Protein AF-A0A090KMW4-F1 (afdb_monomer_lite)

Structure (mmCIF, N/CA/C/O backbone):
data_AF-A0A090KMW4-F1
#
_entry.id   AF-A0A090KMW4-F1
#
loop_
_atom_site.group_PDB
_atom_site.id
_atom_site.type_symbol
_atom_site.label_atom_id
_atom_site.label_alt_id
_atom_site.label_comp_id
_atom_site.label_asym_id
_atom_site.label_entity_id
_atom_site.label_seq_id
_atom_site.pdbx_PDB_ins_code
_atom_site.Cartn_x
_atom_site.Cartn_y
_atom_site.Cartn_z
_atom_site.occupancy
_atom_site.B_iso_or_equiv
_atom_site.auth_seq_id
_atom_site.auth_comp_id
_atom_site.auth_asym_id
_atom_site.auth_atom_id
_atom_site.pdbx_PDB_model_num
ATOM 1 N N . MET A 1 1 ? 1.005 -14.835 9.007 1.00 66.38 1 MET A N 1
ATOM 2 C CA . MET A 1 1 ? 1.812 -13.681 8.534 1.00 66.38 1 MET A CA 1
ATOM 3 C C . MET A 1 1 ? 1.167 -12.381 9.011 1.00 66.38 1 MET A C 1
ATOM 5 O O . MET A 1 1 ? 0.031 -12.434 9.459 1.00 66.38 1 MET A O 1
ATOM 9 N N . ILE A 1 2 ? 1.854 -11.228 8.929 1.00 82.06 2 ILE A N 1
ATOM 10 C CA . ILE A 1 2 ? 1.253 -9.908 9.246 1.00 82.06 2 ILE A CA 1
ATOM 11 C C . ILE A 1 2 ? -0.042 -9.702 8.453 1.00 82.06 2 ILE A C 1
ATOM 13 O O . ILE A 1 2 ? -1.062 -9.341 9.028 1.00 82.06 2 ILE A O 1
ATOM 17 N N . ALA A 1 3 ? -0.005 -10.015 7.156 1.00 87.06 3 ALA A N 1
ATOM 18 C CA . ALA A 1 3 ? -1.145 -9.866 6.265 1.00 87.06 3 ALA A CA 1
ATOM 19 C C . ALA A 1 3 ? -2.388 -10.649 6.724 1.00 87.06 3 ALA A C 1
ATOM 21 O O . ALA A 1 3 ? -3.484 -10.101 6.697 1.00 87.06 3 ALA A O 1
ATOM 22 N N . ASP A 1 4 ? -2.225 -11.891 7.192 1.00 88.44 4 ASP A N 1
ATOM 23 C CA . ASP A 1 4 ? -3.354 -12.726 7.633 1.00 88.44 4 ASP A CA 1
ATOM 24 C C . ASP A 1 4 ? -4.066 -12.104 8.838 1.00 88.44 4 ASP A C 1
ATOM 26 O O . ASP A 1 4 ? -5.294 -12.052 8.885 1.00 88.44 4 ASP A O 1
ATOM 30 N N . GLU A 1 5 ? -3.297 -11.590 9.803 1.00 91.25 5 GLU A N 1
ATOM 31 C CA . GLU A 1 5 ? -3.860 -10.901 10.964 1.00 91.25 5 GLU A CA 1
ATOM 32 C C . GLU A 1 5 ? -4.548 -9.598 10.539 1.00 91.25 5 GLU A C 1
ATOM 34 O O . GLU A 1 5 ? -5.675 -9.345 10.962 1.00 91.25 5 GLU A O 1
ATOM 39 N N . VAL A 1 6 ? -3.930 -8.810 9.651 1.00 94.50 6 VAL A N 1
ATOM 40 C CA . VAL A 1 6 ? -4.540 -7.584 9.113 1.00 94.50 6 VAL A CA 1
ATOM 41 C C . VAL A 1 6 ? -5.874 -7.889 8.433 1.00 94.50 6 VAL A C 1
ATOM 43 O O . VAL A 1 6 ? -6.883 -7.285 8.790 1.00 94.50 6 VAL A O 1
ATOM 46 N N . TRP A 1 7 ? -5.938 -8.874 7.534 1.00 95.12 7 TRP A N 1
ATOM 47 C CA . TRP A 1 7 ? -7.187 -9.240 6.859 1.00 95.12 7 TRP A CA 1
ATOM 48 C C . TRP A 1 7 ? -8.224 -9.851 7.792 1.00 95.12 7 TRP A C 1
ATOM 50 O O . TRP A 1 7 ? -9.416 -9.591 7.629 1.00 95.12 7 TRP A O 1
ATOM 60 N N . ARG A 1 8 ? -7.811 -10.597 8.820 1.00 94.44 8 ARG A N 1
ATOM 61 C CA . ARG A 1 8 ? -8.735 -11.100 9.845 1.00 94.44 8 ARG A CA 1
ATOM 62 C C . ARG A 1 8 ? -9.408 -9.954 10.606 1.00 94.44 8 ARG A C 1
ATOM 64 O O . ARG A 1 8 ? -10.603 -10.032 10.902 1.00 94.44 8 ARG A O 1
ATOM 71 N N . ARG A 1 9 ? -8.658 -8.890 10.906 1.00 95.88 9 ARG A N 1
ATOM 72 C CA . ARG A 1 9 ? -9.145 -7.684 11.599 1.00 95.88 9 ARG A CA 1
ATOM 73 C C . ARG A 1 9 ? -9.945 -6.767 10.685 1.00 95.88 9 ARG A C 1
ATOM 75 O O . ARG A 1 9 ? -10.977 -6.242 11.099 1.00 95.88 9 ARG A O 1
ATOM 82 N N . PHE A 1 10 ? -9.520 -6.614 9.437 1.00 96.44 10 PHE A N 1
ATOM 83 C CA . PHE A 1 10 ? -10.236 -5.829 8.439 1.00 96.44 10 PHE A CA 1
ATOM 84 C C . PHE A 1 10 ? -11.528 -6.513 8.006 1.00 96.44 10 PHE A C 1
ATOM 86 O O . PHE A 1 10 ? -12.523 -5.834 7.792 1.00 96.44 10 PHE A O 1
ATOM 93 N N . GLY A 1 11 ? -11.573 -7.842 7.923 1.00 94.00 11 GLY A N 1
ATOM 94 C CA . GLY A 1 11 ? -12.696 -8.560 7.327 1.00 94.00 11 GLY A CA 1
ATOM 95 C C . GLY A 1 11 ? -12.907 -8.191 5.853 1.00 94.00 11 GLY A C 1
ATOM 96 O O . GLY A 1 11 ? -11.986 -7.763 5.161 1.00 94.00 11 GLY A O 1
ATOM 97 N N . ASN A 1 12 ? -14.142 -8.344 5.370 1.00 92.06 12 ASN A N 1
ATOM 98 C CA . ASN A 1 12 ? -14.501 -8.062 3.979 1.00 92.06 12 ASN A CA 1
ATOM 99 C C . ASN A 1 12 ? -14.797 -6.566 3.753 1.00 92.06 12 ASN A C 1
ATOM 101 O O . ASN A 1 12 ? -15.932 -6.188 3.475 1.00 92.06 12 ASN A O 1
ATOM 105 N N . VAL A 1 13 ? -13.786 -5.708 3.908 1.00 93.25 13 VAL A N 1
ATOM 106 C CA . VAL A 1 13 ? -13.874 -4.284 3.522 1.00 93.25 13 VAL A CA 1
ATOM 107 C C . VAL A 1 13 ? -14.106 -4.161 2.015 1.00 93.25 13 VAL A C 1
ATOM 109 O O . VAL A 1 13 ? -13.647 -5.019 1.256 1.00 93.25 13 VAL A O 1
ATOM 112 N N . LYS A 1 14 ? -14.801 -3.119 1.546 1.00 92.00 14 LYS A N 1
ATOM 113 C CA . LYS A 1 14 ? -14.967 -2.890 0.099 1.00 92.00 14 LYS A CA 1
ATOM 114 C C . LYS A 1 14 ? -13.725 -2.233 -0.485 1.00 92.00 14 LYS A C 1
ATOM 116 O O . LYS A 1 14 ? -13.234 -2.686 -1.523 1.00 92.00 14 LYS A O 1
ATOM 121 N N . SER A 1 15 ? -13.169 -1.281 0.257 1.00 93.94 15 SER A N 1
ATOM 122 C CA . SER A 1 15 ? -12.019 -0.480 -0.146 1.00 93.94 15 SER A CA 1
ATOM 123 C C . SER A 1 15 ? -10.781 -0.799 0.694 1.00 93.94 15 SER A C 1
ATOM 125 O O . SER A 1 15 ? -10.892 -1.237 1.842 1.00 93.94 15 SER A O 1
ATOM 127 N N . TYR A 1 16 ? -9.596 -0.603 0.125 1.00 95.94 16 TYR A N 1
ATOM 128 C CA . TYR A 1 16 ? -8.317 -0.827 0.791 1.00 95.94 16 TYR A CA 1
ATOM 129 C C . TYR A 1 16 ? -7.285 0.222 0.372 1.00 95.94 16 TYR A C 1
ATOM 131 O O . TYR A 1 16 ? -7.137 0.505 -0.816 1.00 95.94 16 TYR A O 1
ATOM 139 N N . VAL A 1 17 ? -6.563 0.771 1.345 1.00 97.00 17 VAL A N 1
ATOM 140 C CA . VAL A 1 17 ? -5.541 1.806 1.153 1.00 97.00 17 VAL A CA 1
ATOM 141 C C . VAL A 1 17 ? -4.246 1.376 1.846 1.00 97.00 17 VAL A C 1
ATOM 143 O O . VAL A 1 17 ? -4.257 1.065 3.037 1.00 97.00 17 VAL A O 1
ATOM 146 N N . GLU A 1 18 ? -3.126 1.383 1.121 1.00 96.06 18 GLU A N 1
ATOM 147 C CA . GLU A 1 18 ? -1.789 1.058 1.649 1.00 96.06 18 GLU A CA 1
ATOM 148 C C . GLU A 1 18 ? -0.776 2.150 1.257 1.00 96.06 18 GLU A C 1
ATOM 150 O O . GLU A 1 18 ? -0.209 2.103 0.164 1.00 96.06 18 GLU A O 1
ATOM 155 N N . PRO A 1 19 ? -0.562 3.168 2.117 1.00 95.19 19 PRO A N 1
ATOM 156 C CA . PRO A 1 19 ? 0.283 4.328 1.806 1.00 95.19 19 PRO A CA 1
ATOM 157 C C . PRO A 1 19 ? 1.793 4.069 1.755 1.00 95.19 19 PRO A C 1
ATOM 159 O O . PRO A 1 19 ? 2.527 4.914 1.241 1.00 95.19 19 PRO A O 1
ATOM 162 N N . PHE A 1 20 ? 2.233 2.937 2.312 1.00 91.19 20 PHE A N 1
ATOM 163 C CA . PHE A 1 20 ? 3.634 2.518 2.451 1.00 91.19 20 PHE A CA 1
ATOM 164 C C . PHE A 1 20 ? 3.842 1.142 1.808 1.00 91.19 20 PHE A C 1
ATOM 166 O O . PHE A 1 20 ? 4.194 0.157 2.457 1.00 91.19 20 PHE A O 1
ATOM 173 N N . ALA A 1 21 ? 3.526 1.060 0.523 1.00 88.31 21 ALA A N 1
ATOM 174 C CA . ALA A 1 21 ? 3.448 -0.163 -0.254 1.00 88.31 21 ALA A CA 1
ATOM 175 C C . ALA A 1 21 ? 4.756 -0.490 -0.990 1.00 88.31 21 ALA A C 1
ATOM 177 O O . ALA A 1 21 ? 4.715 -0.992 -2.116 1.00 88.31 21 ALA A O 1
ATOM 178 N N . SER A 1 22 ? 5.922 -0.277 -0.366 1.00 77.38 22 SER A N 1
ATOM 179 C CA . SER A 1 22 ? 7.222 -0.605 -0.985 1.00 77.38 22 SER A CA 1
ATOM 180 C C . SER A 1 22 ? 7.263 -2.078 -1.394 1.00 77.38 22 SER A C 1
ATOM 182 O O . SER A 1 22 ? 7.879 -2.447 -2.391 1.00 77.38 22 SER A O 1
ATOM 184 N N . PHE A 1 23 ? 6.552 -2.910 -0.622 1.00 77.50 23 PHE A N 1
ATOM 185 C CA . PHE A 1 23 ? 6.191 -4.286 -0.932 1.00 77.50 23 PHE A CA 1
ATOM 186 C C . PHE A 1 23 ? 4.712 -4.513 -0.553 1.00 77.50 23 PHE A C 1
ATOM 188 O O . PHE A 1 23 ? 4.457 -4.756 0.629 1.00 77.50 23 PHE A O 1
ATOM 195 N N . PRO A 1 24 ? 3.740 -4.496 -1.496 1.00 82.62 24 PRO A N 1
ATOM 196 C CA . PRO A 1 24 ? 2.297 -4.578 -1.204 1.00 82.62 24 PRO A CA 1
ATOM 197 C C . PRO A 1 24 ? 1.846 -6.003 -0.828 1.00 82.62 24 PRO A C 1
ATOM 199 O O . PRO A 1 24 ? 0.918 -6.585 -1.391 1.00 82.62 24 PRO A O 1
ATOM 202 N N . THR A 1 25 ? 2.556 -6.627 0.106 1.00 82.25 25 THR A N 1
ATOM 203 C CA . THR A 1 25 ? 2.362 -8.016 0.530 1.00 82.25 25 THR A CA 1
ATOM 204 C C . THR A 1 25 ? 0.998 -8.227 1.175 1.00 82.25 25 THR A C 1
ATOM 206 O O . THR A 1 25 ? 0.359 -9.251 0.928 1.00 82.25 25 THR A O 1
ATOM 209 N N . THR A 1 26 ? 0.523 -7.237 1.935 1.00 88.75 26 THR A N 1
ATOM 210 C CA . THR A 1 26 ? -0.800 -7.251 2.557 1.00 88.75 26 THR A CA 1
ATOM 211 C C . THR A 1 26 ? -1.886 -7.187 1.490 1.00 88.75 26 THR A C 1
ATOM 213 O O . THR A 1 26 ? -2.709 -8.099 1.440 1.00 88.75 26 THR A O 1
ATOM 216 N N . LEU A 1 27 ? -1.843 -6.222 0.562 1.00 91.31 27 LEU A N 1
ATOM 217 C CA . LEU A 1 27 ? -2.754 -6.172 -0.590 1.00 91.31 27 LEU A CA 1
ATOM 218 C C . LEU A 1 27 ? -2.812 -7.504 -1.359 1.00 91.31 27 LEU A C 1
ATOM 220 O O . LEU A 1 27 ? -3.893 -8.024 -1.656 1.00 91.31 27 LEU A O 1
ATOM 224 N N . LEU A 1 28 ? -1.647 -8.055 -1.715 1.00 87.44 28 LEU A N 1
ATOM 225 C CA . LEU A 1 28 ? -1.562 -9.275 -2.517 1.00 87.44 28 LEU A CA 1
ATOM 226 C C . LEU A 1 28 ? -2.185 -10.476 -1.797 1.00 87.44 28 LEU A C 1
ATOM 228 O O . LEU A 1 28 ? -2.755 -11.348 -2.454 1.00 87.44 28 LEU A O 1
ATOM 232 N N . ALA A 1 29 ? -2.101 -10.518 -0.469 1.00 87.56 29 ALA A N 1
ATOM 233 C CA . ALA A 1 29 ? -2.674 -11.562 0.374 1.00 87.56 29 ALA A CA 1
ATOM 234 C C . ALA A 1 29 ? -4.169 -11.366 0.692 1.00 87.56 29 ALA A C 1
ATOM 236 O O . ALA A 1 29 ? -4.701 -12.107 1.516 1.00 87.56 29 ALA A O 1
ATOM 237 N N . ARG A 1 30 ? -4.857 -10.399 0.061 1.00 91.00 30 ARG A N 1
ATOM 238 C CA . ARG A 1 30 ? -6.301 -10.201 0.255 1.00 91.00 30 ARG A CA 1
ATOM 239 C C . ARG A 1 30 ? -7.073 -11.504 -0.000 1.00 91.00 30 ARG A C 1
ATOM 241 O O . ARG A 1 30 ? -6.993 -12.023 -1.117 1.00 91.00 30 ARG A O 1
ATOM 248 N N . PRO A 1 31 ? -7.819 -12.019 0.994 1.00 89.69 31 PRO A N 1
ATOM 249 C CA . PRO A 1 31 ? -8.594 -13.240 0.836 1.00 89.69 31 PRO A CA 1
ATOM 250 C C . PRO A 1 31 ? -9.749 -13.024 -0.142 1.00 89.69 31 PRO A C 1
ATOM 252 O O . PRO A 1 31 ? -10.249 -11.905 -0.288 1.00 89.69 31 PRO A O 1
ATOM 255 N N . ASP A 1 32 ? -10.154 -14.106 -0.807 1.00 84.25 32 ASP A N 1
ATOM 256 C CA . ASP A 1 32 ? -11.315 -14.164 -1.705 1.00 84.25 32 ASP A CA 1
ATOM 257 C C . ASP A 1 32 ? -11.318 -13.099 -2.815 1.00 84.25 32 ASP A C 1
ATOM 259 O O . ASP A 1 32 ? -12.366 -12.727 -3.349 1.00 84.25 32 ASP A O 1
ATOM 263 N N . TRP A 1 33 ? -10.137 -12.590 -3.180 1.00 87.25 33 TRP A N 1
ATOM 264 C CA . TRP A 1 33 ? -10.002 -11.697 -4.319 1.00 87.25 33 TRP A CA 1
ATOM 265 C C . TRP A 1 33 ? -10.276 -12.470 -5.609 1.00 87.25 33 TRP A C 1
ATOM 267 O O . TRP A 1 33 ? -9.688 -13.525 -5.853 1.00 87.25 33 TRP A O 1
ATOM 277 N N . GLN A 1 34 ? -11.144 -11.916 -6.452 1.00 82.62 34 GLN A N 1
ATOM 278 C CA . GLN A 1 34 ? -11.479 -12.469 -7.757 1.00 82.62 34 GLN A CA 1
ATOM 279 C C . GLN A 1 34 ? -11.534 -11.338 -8.790 1.00 82.62 34 GLN A C 1
ATOM 281 O O . GLN A 1 34 ? -11.996 -10.238 -8.463 1.00 82.62 34 GLN A O 1
ATOM 286 N N . PRO A 1 35 ? -11.087 -11.582 -10.034 1.00 80.06 35 PRO A N 1
ATOM 287 C CA . PRO A 1 35 ? -11.251 -10.613 -11.109 1.00 80.06 35 PRO A CA 1
ATOM 288 C C . PRO A 1 35 ? -12.742 -10.330 -11.351 1.00 80.06 35 PRO A C 1
ATOM 290 O O . PRO A 1 35 ? -13.574 -11.227 -11.258 1.00 80.06 35 PRO A O 1
ATOM 293 N N . GLY A 1 36 ? -13.081 -9.075 -11.657 1.00 74.31 36 GLY A N 1
ATOM 294 C CA . GLY A 1 36 ? -14.459 -8.652 -11.942 1.00 74.31 36 GLY A CA 1
ATOM 295 C C . GLY A 1 36 ? -15.291 -8.251 -10.717 1.00 74.31 36 GLY A C 1
ATOM 296 O O . GLY A 1 36 ? -16.310 -7.584 -10.881 1.00 74.31 36 GLY A O 1
ATOM 297 N N . ILE A 1 37 ? -14.850 -8.557 -9.491 1.00 78.50 37 ILE A N 1
ATOM 298 C CA . ILE A 1 37 ? -15.450 -7.970 -8.286 1.00 78.50 37 ILE A CA 1
ATOM 299 C C . ILE A 1 37 ? -14.881 -6.565 -8.109 1.00 78.50 37 ILE A C 1
ATOM 301 O O . ILE A 1 37 ? -13.687 -6.396 -7.857 1.00 78.50 37 ILE A O 1
ATOM 305 N N . TRP A 1 38 ? -15.738 -5.551 -8.218 1.00 71.94 38 TRP A N 1
ATOM 306 C CA . TRP A 1 38 ? -15.304 -4.170 -8.065 1.00 71.94 38 TRP A CA 1
ATOM 307 C C . TRP A 1 38 ? -14.893 -3.877 -6.619 1.00 71.94 38 TRP A C 1
ATOM 309 O O . TRP A 1 38 ? -15.693 -3.973 -5.684 1.00 71.94 38 TRP A O 1
ATOM 319 N N . ARG A 1 39 ? -13.617 -3.531 -6.444 1.00 83.12 39 ARG A N 1
ATOM 320 C CA . ARG A 1 39 ? -13.000 -3.126 -5.180 1.00 83.12 39 ARG A CA 1
ATOM 321 C C . ARG A 1 39 ? -12.176 -1.873 -5.443 1.00 83.12 39 ARG A C 1
ATOM 323 O O . ARG A 1 39 ? -11.455 -1.819 -6.435 1.00 83.12 39 ARG A O 1
ATOM 330 N N . HIS A 1 40 ? -12.236 -0.904 -4.540 1.00 89.94 40 HIS A N 1
ATOM 331 C CA . HIS A 1 40 ? -11.332 0.240 -4.583 1.00 89.94 40 HIS A CA 1
ATOM 332 C C . HIS A 1 40 ? -10.063 -0.086 -3.810 1.00 89.94 40 HIS A C 1
ATOM 334 O O . HIS A 1 40 ? -10.061 -0.077 -2.583 1.00 89.94 40 HIS A O 1
ATOM 340 N N . GLU A 1 41 ? -8.988 -0.409 -4.514 1.00 93.69 41 GLU A N 1
ATOM 341 C CA . GLU A 1 41 ? -7.686 -0.661 -3.903 1.00 93.69 41 GLU A CA 1
ATOM 342 C C . GLU A 1 41 ? -6.703 0.406 -4.367 1.00 93.69 41 GLU A C 1
ATOM 344 O O . GLU A 1 41 ? -6.510 0.574 -5.568 1.00 93.69 41 GLU A O 1
ATOM 349 N N . MET A 1 42 ? -6.097 1.123 -3.422 1.00 94.19 42 MET A N 1
ATOM 350 C CA . MET A 1 42 ? -5.131 2.182 -3.697 1.00 94.19 42 MET A CA 1
ATOM 351 C C . MET A 1 42 ? -3.843 1.919 -2.926 1.00 94.19 42 MET A C 1
ATOM 353 O O . MET A 1 42 ? -3.864 1.749 -1.706 1.00 94.19 42 MET A O 1
ATOM 357 N N . ILE A 1 43 ? -2.717 1.907 -3.629 1.00 94.44 43 ILE A N 1
ATOM 358 C CA . ILE A 1 43 ? -1.395 1.763 -3.022 1.00 94.44 43 ILE A CA 1
ATOM 359 C C . ILE A 1 43 ? -0.494 2.931 -3.387 1.00 94.44 43 ILE A C 1
ATOM 361 O O . ILE A 1 43 ? -0.630 3.543 -4.446 1.00 94.44 43 ILE A O 1
ATOM 365 N N . ASN A 1 44 ? 0.435 3.240 -2.494 1.00 93.62 44 ASN A N 1
ATOM 366 C CA . ASN A 1 44 ? 1.416 4.295 -2.678 1.00 93.62 44 ASN A CA 1
ATOM 367 C C . ASN A 1 44 ? 2.757 3.861 -2.104 1.00 93.62 44 ASN A C 1
ATOM 369 O O . ASN A 1 44 ? 2.789 3.183 -1.087 1.00 93.62 44 ASN A O 1
ATOM 373 N N . ASP A 1 45 ? 3.848 4.307 -2.708 1.00 89.88 45 ASP A N 1
ATOM 374 C CA . ASP A 1 45 ? 5.141 4.365 -2.030 1.00 89.88 45 ASP A CA 1
ATOM 375 C C . ASP A 1 45 ? 5.909 5.613 -2.473 1.00 89.88 45 ASP A C 1
ATOM 377 O O . ASP A 1 45 ? 5.536 6.248 -3.452 1.00 89.88 45 ASP A O 1
ATOM 381 N N . MET A 1 46 ? 6.957 6.005 -1.759 1.00 85.81 46 MET A N 1
ATOM 382 C CA . MET A 1 46 ? 7.718 7.210 -2.073 1.00 85.81 46 MET A CA 1
ATOM 383 C C . MET A 1 46 ? 8.718 6.995 -3.216 1.00 85.81 46 MET A C 1
ATOM 385 O O . MET A 1 46 ? 9.018 7.932 -3.948 1.00 85.81 46 MET A O 1
ATOM 389 N N . ASP A 1 47 ? 9.239 5.776 -3.377 1.00 82.06 47 ASP A N 1
ATOM 390 C CA . ASP A 1 47 ? 10.458 5.521 -4.158 1.00 82.06 47 ASP A CA 1
ATOM 391 C C . ASP A 1 47 ? 10.266 5.335 -5.678 1.00 82.06 47 ASP A C 1
ATOM 393 O O . ASP A 1 47 ? 11.239 5.119 -6.406 1.00 82.06 47 ASP A O 1
ATOM 397 N N . GLY A 1 48 ? 9.028 5.398 -6.177 1.00 88.00 48 GLY A N 1
ATOM 398 C CA . GLY A 1 48 ? 8.709 5.219 -7.596 1.00 88.00 48 GLY A CA 1
ATOM 399 C C . GLY A 1 48 ? 8.821 3.784 -8.120 1.00 88.00 48 GLY A C 1
ATOM 400 O O . GLY A 1 48 ? 8.463 3.536 -9.274 1.00 88.00 48 GLY A O 1
ATOM 401 N N . MET A 1 49 ? 9.239 2.807 -7.308 1.00 88.56 49 MET A N 1
ATOM 402 C CA . MET A 1 49 ? 9.429 1.424 -7.764 1.00 88.56 49 MET A CA 1
ATOM 403 C C . MET A 1 49 ? 8.129 0.796 -8.270 1.00 88.56 49 MET A C 1
ATOM 405 O O . MET A 1 49 ? 8.148 0.082 -9.272 1.00 88.56 49 MET A O 1
ATOM 409 N N . LEU A 1 50 ? 6.998 1.106 -7.624 1.00 88.88 50 LEU A N 1
ATOM 410 C CA . LEU A 1 50 ? 5.669 0.666 -8.058 1.00 88.88 50 LEU A CA 1
ATOM 411 C C . LEU A 1 50 ? 5.344 1.158 -9.474 1.00 88.88 50 LEU A C 1
ATOM 413 O O . LEU A 1 50 ? 4.945 0.366 -10.326 1.00 88.88 50 LEU A O 1
ATOM 417 N N . CYS A 1 51 ? 5.555 2.448 -9.744 1.00 90.81 51 CYS A N 1
ATOM 418 C CA . CYS A 1 51 ? 5.306 3.041 -11.057 1.00 90.81 51 CYS A CA 1
ATOM 419 C C . CYS A 1 51 ? 6.250 2.473 -12.124 1.00 90.81 51 CYS A C 1
ATOM 421 O O . CYS A 1 51 ? 5.787 2.091 -13.200 1.00 90.81 51 CYS A O 1
ATOM 423 N N . ASN A 1 52 ? 7.547 2.345 -11.812 1.00 93.38 52 ASN A N 1
ATOM 424 C CA . ASN A 1 52 ? 8.515 1.713 -12.710 1.00 93.38 52 ASN A CA 1
ATOM 425 C C . ASN A 1 52 ? 8.108 0.275 -13.057 1.00 93.38 52 ASN A C 1
ATOM 427 O O . ASN A 1 52 ? 8.148 -0.122 -14.220 1.00 93.38 52 ASN A O 1
ATOM 431 N N . PHE A 1 53 ? 7.694 -0.505 -12.054 1.00 91.00 53 PHE A N 1
ATOM 432 C CA . PHE A 1 53 ? 7.254 -1.877 -12.266 1.00 91.00 53 PHE A CA 1
ATOM 433 C C . PHE A 1 53 ? 6.038 -1.949 -13.194 1.00 91.00 53 PHE A C 1
ATOM 435 O O . PHE A 1 53 ? 6.024 -2.801 -14.077 1.00 91.00 53 PHE A O 1
ATOM 442 N N . TRP A 1 54 ? 5.054 -1.052 -13.061 1.00 88.00 54 TRP A N 1
ATOM 443 C CA . TRP A 1 54 ? 3.863 -1.078 -13.920 1.00 88.00 54 TRP A CA 1
ATOM 444 C C . TRP A 1 54 ? 4.111 -0.669 -15.357 1.00 88.00 54 TRP A C 1
ATOM 446 O O . TRP A 1 54 ? 3.606 -1.346 -16.255 1.00 88.00 54 TRP A O 1
ATOM 456 N N . ARG A 1 55 ? 4.910 0.374 -15.586 1.00 91.94 55 ARG A N 1
ATOM 457 C CA . ARG A 1 55 ? 5.317 0.741 -16.947 1.00 91.94 55 ARG A CA 1
ATOM 458 C C . ARG A 1 55 ? 6.094 -0.409 -17.594 1.00 91.94 55 ARG A C 1
ATOM 460 O O . ARG A 1 55 ? 5.671 -0.942 -18.612 1.00 91.94 55 ARG A O 1
ATOM 467 N N . ALA A 1 56 ? 7.109 -0.940 -16.906 1.00 93.50 56 ALA A N 1
ATOM 468 C CA . ALA A 1 56 ? 7.897 -2.064 -17.413 1.00 93.50 56 ALA A CA 1
ATOM 469 C C . ALA A 1 56 ? 7.077 -3.346 -17.650 1.00 93.50 56 ALA A C 1
ATOM 471 O O . ALA A 1 56 ? 7.342 -4.093 -18.585 1.00 93.50 56 ALA A O 1
ATOM 472 N N . MET A 1 57 ? 6.078 -3.629 -16.812 1.00 87.88 57 MET A N 1
ATOM 473 C CA . MET A 1 57 ? 5.177 -4.771 -16.993 1.00 87.88 57 MET A CA 1
ATOM 474 C C . MET A 1 57 ? 4.232 -4.615 -18.183 1.00 87.88 57 MET A C 1
ATOM 476 O O . MET A 1 57 ? 3.795 -5.627 -18.732 1.00 87.88 57 MET A O 1
ATOM 480 N N . THR A 1 58 ? 3.906 -3.375 -18.541 1.00 87.75 58 THR A N 1
ATOM 481 C CA . THR A 1 58 ? 3.064 -3.043 -19.691 1.00 87.75 58 THR A CA 1
ATOM 482 C C . THR A 1 58 ? 3.873 -3.143 -20.980 1.00 87.75 58 THR A C 1
ATOM 484 O O . THR A 1 58 ? 3.439 -3.821 -21.910 1.00 87.75 58 THR A O 1
ATOM 487 N N . ASP A 1 59 ? 5.078 -2.569 -20.990 1.00 92.31 59 ASP A N 1
ATOM 488 C CA . ASP A 1 59 ? 5.846 -2.365 -22.221 1.00 92.31 59 ASP A CA 1
ATOM 489 C C . ASP A 1 59 ? 6.918 -3.441 -22.476 1.00 92.31 59 ASP A C 1
ATOM 491 O O . ASP A 1 59 ? 7.212 -3.756 -23.628 1.00 92.31 59 ASP A O 1
ATOM 495 N N . ASP A 1 60 ? 7.475 -4.075 -21.433 1.00 93.94 60 ASP A N 1
ATOM 496 C CA . ASP A 1 60 ? 8.535 -5.091 -21.565 1.00 93.94 60 ASP A CA 1
ATOM 497 C C . ASP A 1 60 ? 8.436 -6.222 -20.519 1.00 93.94 60 ASP A C 1
ATOM 499 O O . ASP A 1 60 ? 9.371 -6.569 -19.781 1.00 93.94 60 ASP A O 1
ATOM 503 N N . GLN A 1 61 ? 7.266 -6.864 -20.476 1.00 90.06 61 GLN A N 1
ATOM 504 C CA . GLN A 1 61 ? 6.987 -7.980 -19.567 1.00 90.06 61 GLN A CA 1
ATOM 505 C C . GLN A 1 61 ? 8.014 -9.125 -19.681 1.00 90.06 61 GLN A C 1
ATOM 507 O O . GLN A 1 61 ? 8.328 -9.789 -18.687 1.00 90.06 61 GLN A O 1
ATOM 512 N N . LYS A 1 62 ? 8.544 -9.381 -20.887 1.00 90.94 62 LYS A N 1
ATOM 513 C CA . LYS A 1 62 ? 9.517 -10.459 -21.136 1.00 90.94 62 LYS A CA 1
ATOM 514 C C . LYS A 1 62 ? 10.853 -10.167 -20.455 1.00 90.94 62 LYS A C 1
ATOM 516 O O . LYS A 1 62 ? 11.411 -11.068 -19.822 1.00 90.94 62 LYS A O 1
ATOM 521 N N . CYS A 1 63 ? 11.356 -8.936 -20.539 1.00 93.62 63 CYS A N 1
ATOM 522 C CA . CYS A 1 63 ? 12.596 -8.559 -19.868 1.00 93.62 63 CYS A CA 1
ATOM 523 C C . CYS A 1 63 ? 12.430 -8.535 -18.343 1.00 93.62 63 CYS A C 1
ATOM 525 O O . CYS A 1 63 ? 13.276 -9.084 -17.627 1.00 93.62 63 CYS A O 1
ATOM 527 N N . VAL A 1 64 ? 11.295 -8.032 -17.838 1.00 92.25 64 VAL A N 1
ATOM 528 C CA . VAL A 1 64 ? 10.960 -8.114 -16.403 1.00 92.25 64 VAL A CA 1
ATOM 529 C C . VAL A 1 64 ? 10.986 -9.568 -15.928 1.00 92.25 64 VAL A C 1
ATOM 531 O O . VAL A 1 64 ? 11.651 -9.891 -14.940 1.00 92.25 64 VAL A O 1
ATOM 534 N N . ALA A 1 65 ? 10.323 -10.473 -16.655 1.00 89.12 65 ALA A N 1
ATOM 535 C CA . ALA A 1 65 ? 10.291 -11.893 -16.321 1.00 89.12 65 ALA A CA 1
ATOM 536 C C . ALA A 1 65 ? 11.686 -12.531 -16.335 1.00 89.12 65 ALA A C 1
ATOM 538 O O . ALA A 1 65 ? 12.017 -13.283 -15.418 1.00 89.12 65 ALA A O 1
ATOM 539 N N . ARG A 1 66 ? 12.535 -12.188 -17.311 1.00 90.62 66 ARG A N 1
ATOM 540 C CA . ARG A 1 66 ? 13.929 -12.655 -17.376 1.00 90.62 66 ARG A CA 1
ATOM 541 C C . ARG A 1 66 ? 14.720 -12.261 -16.129 1.00 90.62 66 ARG A C 1
ATOM 543 O O . ARG A 1 66 ? 15.439 -13.089 -15.573 1.00 90.62 66 ARG A O 1
ATOM 550 N N . HIS A 1 67 ? 14.585 -11.018 -15.674 1.00 92.00 67 HIS A N 1
ATOM 551 C CA . HIS A 1 67 ? 15.264 -10.538 -14.470 1.00 92.00 67 HIS A CA 1
ATOM 552 C C . HIS A 1 67 ? 14.636 -11.061 -13.170 1.00 92.00 67 HIS A C 1
ATOM 554 O O . HIS A 1 67 ? 15.329 -11.135 -12.152 1.00 92.00 67 HIS A O 1
ATOM 560 N N . ALA A 1 68 ? 13.368 -11.477 -13.213 1.00 89.06 68 ALA A N 1
ATOM 561 C CA . ALA A 1 68 ? 12.664 -12.068 -12.083 1.00 89.06 68 ALA A CA 1
ATOM 562 C C . ALA A 1 68 ? 12.862 -13.592 -11.936 1.00 89.06 68 ALA A C 1
ATOM 564 O O . ALA A 1 68 ? 12.712 -14.135 -10.840 1.00 89.06 68 ALA A O 1
ATOM 565 N N . ALA A 1 69 ? 13.225 -14.296 -13.011 1.00 84.38 69 ALA A N 1
ATOM 566 C CA . ALA A 1 69 ? 13.328 -15.758 -13.074 1.00 84.38 69 ALA A CA 1
ATOM 567 C C . ALA A 1 69 ? 14.695 -16.310 -12.617 1.00 84.38 69 ALA A C 1
ATOM 569 O O . ALA A 1 69 ? 15.228 -17.254 -13.194 1.00 84.38 69 ALA A O 1
ATOM 570 N N . ILE A 1 70 ? 15.285 -15.720 -11.574 1.00 80.88 70 ILE A N 1
ATOM 571 C CA . ILE A 1 70 ? 16.617 -16.096 -11.076 1.00 80.88 70 ILE A CA 1
ATOM 572 C C . ILE A 1 70 ? 16.483 -16.972 -9.812 1.00 80.88 70 ILE A C 1
ATOM 574 O O . ILE A 1 70 ? 15.620 -16.680 -8.964 1.00 80.88 70 ILE A O 1
ATOM 578 N N . PRO A 1 71 ? 17.323 -18.017 -9.629 1.00 81.56 71 PRO A N 1
ATOM 579 C CA . PRO A 1 71 ? 17.330 -18.839 -8.419 1.00 81.56 71 PRO A CA 1
ATOM 580 C C . PRO A 1 71 ? 17.410 -18.032 -7.118 1.00 81.56 71 PRO A C 1
ATOM 582 O O . PRO A 1 71 ? 17.903 -16.902 -7.078 1.00 81.56 71 PRO A O 1
ATOM 585 N N . ALA A 1 72 ? 16.898 -18.615 -6.033 1.00 76.69 72 ALA A N 1
ATOM 586 C CA . ALA A 1 72 ? 16.978 -17.999 -4.715 1.00 76.69 72 ALA A CA 1
ATOM 587 C C . ALA A 1 72 ? 18.436 -17.981 -4.240 1.00 76.69 72 ALA A C 1
ATOM 589 O O . ALA A 1 72 ? 19.030 -19.026 -3.997 1.00 76.69 72 ALA A O 1
ATOM 590 N N . SER A 1 73 ? 18.994 -16.787 -4.067 1.00 83.69 73 SER A N 1
ATOM 591 C CA . SER A 1 73 ? 20.353 -16.587 -3.569 1.00 83.69 73 SER A CA 1
ATOM 592 C C . SER A 1 73 ? 20.342 -15.446 -2.564 1.00 83.69 73 SER A C 1
ATOM 594 O O . SER A 1 73 ? 19.971 -14.318 -2.885 1.00 83.69 73 SER A O 1
ATOM 596 N N . LYS A 1 74 ? 20.734 -15.742 -1.319 1.00 80.25 74 LYS A N 1
ATOM 597 C CA . LYS A 1 74 ? 20.794 -14.733 -0.248 1.00 80.25 74 LYS A CA 1
ATOM 598 C C . LYS A 1 74 ? 21.826 -13.645 -0.554 1.00 80.25 74 LYS A C 1
ATOM 600 O O . LYS A 1 74 ? 21.593 -12.482 -0.244 1.00 80.25 74 LYS A O 1
ATOM 605 N N . ARG A 1 75 ? 22.950 -14.019 -1.178 1.00 84.50 75 ARG A N 1
ATOM 606 C CA . ARG A 1 75 ? 23.992 -13.068 -1.594 1.00 84.50 75 ARG A CA 1
ATOM 607 C C . ARG A 1 75 ? 23.465 -12.118 -2.662 1.00 84.50 75 ARG A C 1
ATOM 609 O O . ARG A 1 75 ? 23.629 -10.911 -2.520 1.00 84.50 75 ARG A O 1
ATOM 616 N N . ASP A 1 76 ? 22.767 -12.651 -3.663 1.00 87.94 76 ASP A N 1
ATOM 617 C CA . ASP A 1 76 ? 22.159 -11.821 -4.703 1.00 87.94 76 ASP A CA 1
ATOM 618 C C . ASP A 1 76 ? 21.028 -10.952 -4.157 1.00 87.94 76 ASP A C 1
ATOM 620 O O . ASP A 1 76 ? 20.860 -9.829 -4.620 1.00 87.94 76 ASP A O 1
ATOM 624 N N . LEU A 1 77 ? 20.269 -11.437 -3.164 1.00 83.12 77 LEU A N 1
ATOM 625 C CA . LEU A 1 77 ? 19.195 -10.660 -2.546 1.00 83.12 77 LEU A CA 1
ATOM 626 C C . LEU A 1 77 ? 19.768 -9.401 -1.910 1.00 83.12 77 LEU A C 1
ATOM 628 O O . LEU A 1 77 ? 19.330 -8.300 -2.234 1.00 83.12 77 LEU A O 1
ATOM 632 N N . ARG A 1 78 ? 20.814 -9.566 -1.098 1.00 81.31 78 ARG A N 1
ATOM 633 C CA . ARG A 1 78 ? 21.511 -8.451 -0.462 1.00 81.31 78 ARG A CA 1
ATOM 634 C C . ARG A 1 78 ? 22.160 -7.519 -1.486 1.00 81.31 78 ARG A C 1
ATOM 636 O O . ARG A 1 78 ? 21.972 -6.309 -1.413 1.00 81.31 78 ARG A O 1
ATOM 643 N N . ALA A 1 79 ? 22.894 -8.065 -2.456 1.00 86.12 79 ALA A N 1
ATOM 644 C CA . ALA A 1 79 ? 23.591 -7.265 -3.464 1.00 86.12 79 ALA A CA 1
ATOM 645 C C . ALA A 1 79 ? 22.622 -6.430 -4.316 1.00 86.12 79 ALA A C 1
ATOM 647 O O . ALA A 1 79 ? 22.837 -5.234 -4.511 1.00 86.12 79 ALA A O 1
ATOM 648 N N . ARG A 1 80 ? 21.525 -7.036 -4.785 1.00 88.62 80 ARG A N 1
ATOM 649 C CA . ARG A 1 80 ? 20.511 -6.338 -5.585 1.00 88.62 80 ARG A CA 1
ATOM 650 C C . ARG A 1 80 ? 19.721 -5.341 -4.749 1.00 88.62 80 ARG A C 1
ATOM 652 O O . ARG A 1 80 ? 19.465 -4.252 -5.242 1.00 88.62 80 ARG A O 1
ATOM 659 N N . ASN A 1 81 ? 19.395 -5.661 -3.494 1.00 82.62 81 ASN A N 1
ATOM 660 C CA . ASN A 1 81 ? 18.735 -4.716 -2.591 1.00 82.62 81 ASN A CA 1
ATOM 661 C C . ASN A 1 81 ? 19.583 -3.456 -2.388 1.00 82.62 81 ASN A C 1
ATOM 663 O O . ASN A 1 81 ? 19.076 -2.362 -2.596 1.00 82.62 81 ASN A O 1
ATOM 667 N N . LEU A 1 82 ? 20.876 -3.601 -2.079 1.00 82.81 82 LEU A N 1
ATOM 668 C CA . LEU A 1 82 ? 21.788 -2.458 -1.947 1.00 82.81 82 LEU A CA 1
ATOM 669 C C . LEU A 1 82 ? 21.887 -1.646 -3.247 1.00 82.81 82 LEU A C 1
ATOM 671 O O . LEU A 1 82 ? 21.847 -0.417 -3.222 1.00 82.81 82 LEU A O 1
ATOM 675 N N . TRP A 1 83 ? 21.972 -2.330 -4.390 1.00 88.81 83 TRP A N 1
ATOM 676 C CA . TRP A 1 83 ? 22.042 -1.687 -5.703 1.00 88.81 83 TRP A CA 1
ATOM 677 C C . TRP A 1 83 ? 20.765 -0.910 -6.063 1.00 88.81 83 TRP A C 1
ATOM 679 O O . TRP A 1 83 ? 20.861 0.158 -6.672 1.00 88.81 83 TRP A O 1
ATOM 689 N N . LEU A 1 84 ? 19.588 -1.433 -5.696 1.00 86.00 84 LEU A N 1
ATOM 690 C CA . LEU A 1 84 ? 18.288 -0.785 -5.893 1.00 86.00 84 LEU A CA 1
ATOM 691 C C . LEU A 1 84 ? 18.121 0.424 -4.966 1.00 86.00 84 LEU A C 1
ATOM 693 O O . LEU A 1 84 ? 17.696 1.479 -5.429 1.00 86.00 84 LEU A O 1
ATOM 697 N N . THR A 1 85 ? 18.499 0.300 -3.688 1.00 80.75 85 THR A N 1
ATOM 698 C CA . THR A 1 85 ? 18.441 1.410 -2.722 1.00 80.75 85 THR A CA 1
ATOM 699 C C . THR A 1 85 ? 19.262 2.603 -3.206 1.00 80.75 85 THR A C 1
ATOM 701 O O . THR A 1 85 ? 18.755 3.718 -3.227 1.00 80.75 85 THR A O 1
ATOM 704 N N . GLY A 1 86 ? 20.477 2.369 -3.715 1.00 81.44 86 GLY A N 1
ATOM 705 C CA . GLY A 1 86 ? 21.338 3.430 -4.256 1.00 81.44 86 GLY A CA 1
ATOM 706 C C . GLY A 1 86 ? 20.833 4.113 -5.537 1.00 81.44 86 GLY A C 1
ATOM 707 O O . GLY A 1 86 ? 21.564 4.909 -6.115 1.00 81.44 86 GLY A O 1
ATOM 708 N N . ARG A 1 87 ? 19.632 3.783 -6.032 1.00 85.75 87 ARG A N 1
ATOM 709 C CA . ARG A 1 87 ? 19.035 4.363 -7.251 1.00 85.75 87 ARG A CA 1
ATOM 710 C C . ARG A 1 87 ? 17.712 5.081 -7.026 1.00 85.75 87 ARG A C 1
ATOM 712 O O . ARG A 1 87 ? 17.208 5.681 -7.971 1.00 85.75 87 ARG A O 1
ATOM 719 N N . ARG A 1 88 ? 17.149 5.043 -5.820 1.00 75.88 88 ARG A N 1
ATOM 720 C CA . ARG A 1 88 ? 15.783 5.517 -5.540 1.00 75.88 88 ARG A CA 1
ATOM 721 C C . ARG A 1 88 ? 15.533 6.961 -5.954 1.00 75.88 88 ARG A C 1
ATOM 723 O O . ARG A 1 88 ? 14.600 7.213 -6.706 1.00 75.88 88 ARG A O 1
ATOM 730 N N . GLU A 1 89 ? 16.410 7.874 -5.544 1.00 72.56 89 GLU A N 1
ATOM 731 C CA . GLU A 1 89 ? 16.296 9.304 -5.870 1.00 72.56 89 GLU A CA 1
ATOM 732 C C . GLU A 1 89 ? 16.252 9.549 -7.388 1.00 72.56 89 GLU A C 1
ATOM 734 O O . GLU A 1 89 ? 15.486 10.375 -7.887 1.00 72.56 89 GLU A O 1
ATOM 739 N N . SER A 1 90 ? 17.027 8.765 -8.145 1.00 81.44 90 SER A N 1
ATOM 740 C CA . SER A 1 90 ? 17.062 8.863 -9.606 1.00 81.44 90 SER A CA 1
ATOM 741 C C . SER A 1 90 ? 15.814 8.296 -10.286 1.00 81.44 90 SER A C 1
ATOM 743 O O . SER A 1 90 ? 15.453 8.763 -11.361 1.00 81.44 90 SER A O 1
ATOM 745 N N . ILE A 1 91 ? 15.151 7.302 -9.683 1.00 86.69 91 ILE A N 1
ATOM 746 C CA . ILE A 1 91 ? 13.971 6.649 -10.265 1.00 86.69 91 ILE A CA 1
ATOM 747 C C . ILE A 1 91 ? 12.775 7.597 -10.224 1.00 86.69 91 ILE A C 1
ATOM 749 O O . ILE A 1 91 ? 12.150 7.809 -11.260 1.00 86.69 91 ILE A O 1
ATOM 753 N N . GLY A 1 92 ? 12.497 8.200 -9.062 1.00 84.62 92 GLY A N 1
ATOM 754 C CA . GLY A 1 92 ? 11.394 9.155 -8.910 1.00 84.62 92 GLY A CA 1
ATOM 755 C C . GLY A 1 92 ? 11.497 10.305 -9.913 1.00 84.62 92 GLY A C 1
ATOM 756 O O . GLY A 1 92 ? 10.591 10.506 -10.718 1.00 84.62 92 GLY A O 1
ATOM 757 N N . SER A 1 93 ? 12.662 10.958 -9.957 1.00 86.25 93 SER A N 1
ATOM 758 C CA . SER A 1 93 ? 12.922 12.083 -10.868 1.00 86.25 93 SER A CA 1
ATOM 759 C C . SER A 1 93 ? 12.742 11.715 -12.349 1.00 86.25 93 SER A C 1
ATOM 761 O O . SER A 1 93 ? 12.233 12.513 -13.131 1.00 86.25 93 SER A O 1
ATOM 763 N N . ARG A 1 94 ? 13.140 10.501 -12.758 1.00 91.62 94 ARG A N 1
ATOM 764 C CA . ARG A 1 94 ? 12.974 10.033 -14.145 1.00 91.62 94 ARG A CA 1
ATOM 765 C C . ARG A 1 94 ? 11.521 9.731 -14.491 1.00 91.62 94 ARG A C 1
ATOM 767 O O . ARG A 1 94 ? 11.079 10.099 -15.568 1.00 91.62 94 ARG A O 1
ATOM 774 N N . LEU A 1 95 ? 10.784 9.087 -13.587 1.00 90.88 95 LEU A N 1
ATOM 775 C CA . LEU A 1 95 ? 9.364 8.776 -13.793 1.00 90.88 95 LEU A CA 1
ATOM 776 C C . LEU A 1 95 ? 8.501 10.037 -13.911 1.00 90.88 95 LEU A C 1
ATOM 778 O O . LEU A 1 95 ? 7.522 10.029 -14.659 1.00 90.88 95 LEU A O 1
ATOM 782 N N . GLU A 1 96 ? 8.848 11.078 -13.150 1.00 87.50 96 GLU A N 1
ATOM 783 C CA . GLU A 1 96 ? 8.193 12.388 -13.193 1.00 87.50 96 GLU A CA 1
ATOM 784 C C . GLU A 1 96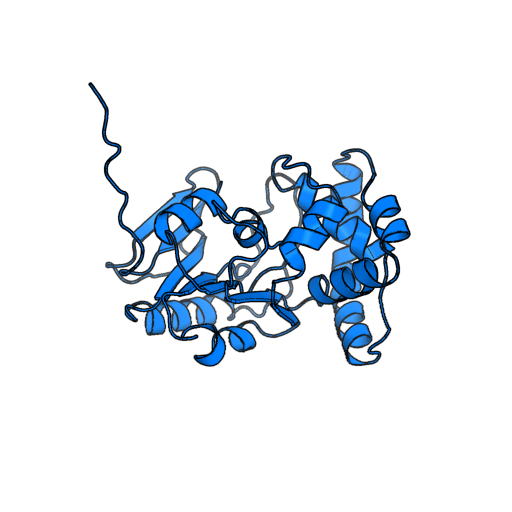 ? 8.593 13.190 -14.436 1.00 87.50 96 GLU A C 1
ATOM 786 O O . GLU A 1 96 ? 7.738 13.822 -15.052 1.00 87.50 96 GLU A O 1
ATOM 791 N N . GLY A 1 97 ? 9.875 13.152 -14.816 1.00 91.12 97 GLY A N 1
ATOM 792 C CA . GLY A 1 97 ? 10.404 13.901 -15.958 1.00 91.12 97 GLY A CA 1
ATOM 793 C C . GLY A 1 97 ? 10.103 13.291 -17.329 1.00 91.12 97 GLY A C 1
ATOM 794 O O . GLY A 1 97 ? 10.199 13.995 -18.331 1.00 91.12 97 GLY A O 1
ATOM 795 N N . ASP A 1 98 ? 9.746 12.008 -17.386 1.00 93.69 98 ASP A N 1
ATOM 796 C CA . ASP A 1 98 ? 9.482 11.289 -18.631 1.00 93.69 98 ASP A CA 1
ATOM 797 C C . ASP A 1 98 ? 8.323 10.284 -18.442 1.00 93.69 98 ASP A C 1
ATOM 799 O O . ASP A 1 98 ? 8.457 9.309 -17.688 1.00 93.69 98 ASP A O 1
ATOM 803 N N . PRO A 1 99 ? 7.164 10.491 -19.104 1.00 92.69 99 PRO A N 1
ATOM 804 C CA . PRO A 1 99 ? 6.010 9.602 -18.992 1.00 92.69 99 PRO A CA 1
ATOM 805 C C . PRO A 1 99 ? 6.236 8.211 -19.604 1.00 92.69 99 PRO A C 1
ATOM 807 O O . PRO A 1 99 ? 5.535 7.276 -19.214 1.00 92.69 99 PRO A O 1
ATOM 810 N N . GLU A 1 100 ? 7.208 8.056 -20.506 1.00 94.75 100 GLU A N 1
ATOM 811 C CA . GLU A 1 100 ? 7.547 6.790 -21.167 1.00 94.75 100 GLU A CA 1
ATOM 812 C C . GLU A 1 100 ? 8.705 6.061 -20.4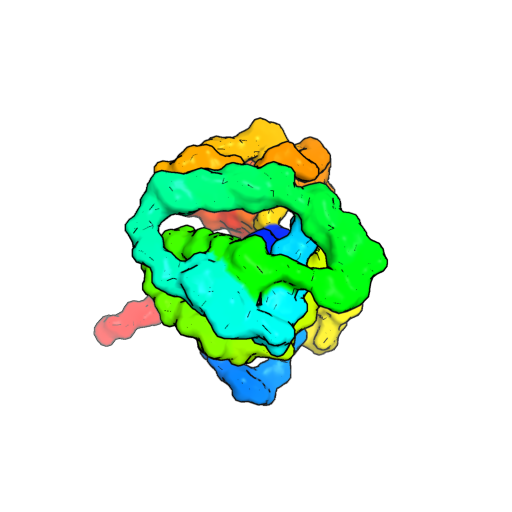73 1.00 94.75 100 GLU A C 1
ATOM 814 O O . GLU A 1 100 ? 8.966 4.892 -20.755 1.00 94.75 100 GLU A O 1
ATOM 819 N N . TRP A 1 101 ? 9.390 6.706 -19.524 1.00 95.81 101 TRP A N 1
ATOM 820 C CA . TRP A 1 101 ? 10.527 6.083 -18.857 1.00 95.81 101 TRP A CA 1
ATOM 821 C C . TRP A 1 101 ? 10.119 4.874 -18.006 1.00 95.81 101 TRP A C 1
ATOM 823 O O . TRP A 1 101 ? 9.235 4.961 -17.144 1.00 95.81 101 TRP A O 1
ATOM 833 N N . TYR A 1 102 ? 10.839 3.767 -18.198 1.00 96.38 102 TYR A N 1
ATOM 834 C CA . TYR A 1 102 ? 10.861 2.594 -17.328 1.00 96.38 102 TYR A CA 1
ATOM 835 C C . TYR A 1 102 ? 12.206 1.857 -17.432 1.00 96.38 102 TYR A C 1
ATOM 837 O O . TYR A 1 102 ? 12.960 2.012 -18.392 1.00 96.38 102 TYR A O 1
ATOM 845 N N . ASP A 1 103 ? 12.505 1.015 -16.443 1.00 96.62 103 ASP A N 1
ATOM 846 C CA . ASP A 1 103 ? 13.646 0.101 -16.437 1.00 96.62 103 ASP A CA 1
ATOM 847 C C . ASP A 1 103 ? 13.177 -1.321 -16.051 1.00 96.62 103 ASP A C 1
ATOM 849 O O . ASP A 1 103 ? 12.845 -1.586 -14.879 1.00 96.62 103 ASP A O 1
ATOM 853 N N . PRO A 1 104 ? 13.162 -2.270 -17.011 1.00 95.31 104 PRO A N 1
ATOM 854 C CA . PRO A 1 104 ? 12.673 -3.627 -16.779 1.00 95.31 104 PRO A CA 1
ATOM 855 C C . PRO A 1 104 ? 13.607 -4.469 -15.898 1.00 95.31 104 PRO A C 1
ATOM 857 O O . PRO A 1 104 ? 13.165 -5.437 -15.271 1.00 95.31 104 PRO A O 1
ATOM 860 N N . LYS A 1 105 ? 14.889 -4.100 -15.783 1.00 95.12 105 LYS A N 1
ATOM 861 C CA . LYS A 1 105 ? 15.843 -4.761 -14.885 1.00 95.12 105 LYS A CA 1
ATOM 862 C C . LYS A 1 105 ? 15.595 -4.358 -13.440 1.00 95.12 105 LYS A C 1
ATOM 864 O O . LYS A 1 105 ? 15.559 -5.237 -12.576 1.00 95.12 105 LYS A O 1
ATOM 869 N N . ILE A 1 106 ? 15.389 -3.065 -13.181 1.00 94.38 106 ILE A N 1
ATOM 870 C CA . ILE A 1 106 ? 14.976 -2.561 -11.863 1.00 94.38 106 ILE A CA 1
ATOM 871 C C . ILE A 1 106 ? 13.673 -3.252 -11.447 1.00 94.38 106 ILE A C 1
ATOM 873 O O . ILE A 1 106 ? 13.618 -3.858 -10.377 1.00 94.38 106 ILE A O 1
ATOM 877 N N . ALA A 1 107 ? 12.670 -3.253 -12.331 1.00 92.50 107 ALA A N 1
ATOM 878 C CA . ALA A 1 107 ? 11.375 -3.897 -12.118 1.00 92.50 107 ALA A CA 1
ATOM 879 C C . ALA A 1 107 ? 11.503 -5.402 -11.802 1.00 92.50 107 ALA A C 1
ATOM 881 O O . ALA A 1 107 ? 10.947 -5.890 -10.814 1.00 92.50 107 ALA A O 1
ATOM 882 N N . GLY A 1 108 ? 12.276 -6.142 -12.603 1.00 91.38 108 GLY A N 1
ATOM 883 C CA . GLY A 1 108 ? 12.481 -7.580 -12.424 1.00 91.38 108 GLY A CA 1
ATOM 884 C C . GLY A 1 108 ? 13.228 -7.942 -11.137 1.00 91.38 108 GLY A C 1
ATOM 885 O O . GLY A 1 108 ? 12.859 -8.894 -10.446 1.00 91.38 108 GLY A O 1
ATOM 886 N N . TRP A 1 109 ? 14.256 -7.176 -10.764 1.00 91.06 109 TRP A N 1
ATOM 887 C CA . TRP A 1 109 ? 14.981 -7.393 -9.507 1.00 91.06 109 TRP A CA 1
ATOM 888 C C . TRP A 1 109 ? 14.148 -7.037 -8.278 1.00 91.06 109 TRP A C 1
ATOM 890 O O . TRP A 1 109 ? 14.200 -7.764 -7.283 1.00 91.06 109 TRP A O 1
ATOM 900 N N . TRP A 1 110 ? 13.356 -5.970 -8.362 1.00 88.56 110 TRP A N 1
ATOM 901 C CA . TRP A 1 110 ? 12.433 -5.557 -7.311 1.00 88.56 110 TRP A CA 1
ATOM 902 C C . TRP A 1 110 ? 11.361 -6.627 -7.050 1.00 88.56 110 TRP A C 1
ATOM 904 O O . TRP A 1 110 ? 11.235 -7.105 -5.919 1.00 88.56 110 TRP A O 1
ATOM 914 N N . VAL A 1 111 ? 10.675 -7.115 -8.095 1.00 85.31 111 VAL A N 1
ATOM 915 C CA . VAL A 1 111 ? 9.652 -8.171 -7.951 1.00 85.31 111 VAL A CA 1
ATOM 916 C C . VAL A 1 111 ? 10.239 -9.512 -7.500 1.00 85.31 111 VAL A C 1
ATOM 918 O O . VAL A 1 111 ? 9.634 -10.239 -6.707 1.00 85.31 111 VAL A O 1
ATOM 921 N N . TRP A 1 112 ? 11.456 -9.841 -7.937 1.00 85.50 112 TRP A N 1
ATOM 922 C CA . TRP A 1 112 ? 12.167 -11.019 -7.446 1.00 85.50 112 TRP A CA 1
ATOM 923 C C . TRP A 1 112 ? 12.458 -10.919 -5.950 1.00 85.50 112 TRP A C 1
ATOM 925 O O . TRP A 1 112 ? 12.159 -11.861 -5.214 1.00 85.50 112 TRP A O 1
ATOM 935 N N . ALA A 1 113 ? 12.981 -9.781 -5.483 1.00 80.75 113 ALA A N 1
ATOM 936 C CA . ALA A 1 113 ? 13.244 -9.558 -4.066 1.00 80.75 113 ALA A CA 1
ATOM 937 C C . ALA A 1 113 ? 11.958 -9.680 -3.226 1.00 80.75 113 ALA A C 1
ATOM 939 O O . ALA A 1 113 ? 11.989 -10.312 -2.165 1.00 80.75 113 ALA A O 1
ATOM 940 N N . MET A 1 114 ? 10.819 -9.183 -3.732 1.00 76.50 114 MET A N 1
ATOM 941 C CA . MET A 1 114 ? 9.504 -9.361 -3.096 1.00 76.50 114 MET A CA 1
ATOM 942 C C . MET A 1 114 ? 9.152 -10.830 -2.881 1.00 76.50 114 MET A C 1
ATOM 944 O O . MET A 1 114 ? 8.874 -11.260 -1.760 1.00 76.50 114 MET A O 1
ATOM 948 N N . ASN A 1 115 ? 9.190 -11.613 -3.965 1.00 74.38 115 ASN A N 1
ATOM 949 C CA . ASN A 1 115 ? 8.795 -13.018 -3.958 1.00 74.38 115 ASN A CA 1
ATOM 950 C C . ASN A 1 115 ? 9.647 -13.841 -2.979 1.00 74.38 115 ASN A C 1
ATOM 952 O O . ASN A 1 115 ? 9.158 -14.806 -2.391 1.00 74.38 115 ASN A O 1
ATOM 956 N N . ARG A 1 116 ? 10.913 -13.453 -2.757 1.00 73.12 116 ARG A N 1
ATOM 957 C CA . ARG A 1 116 ? 11.793 -14.115 -1.780 1.00 73.12 116 ARG A CA 1
ATOM 958 C C . ARG A 1 116 ? 11.467 -13.755 -0.330 1.00 73.12 116 ARG A C 1
ATOM 960 O O . ARG A 1 116 ? 11.602 -14.619 0.533 1.00 73.12 116 ARG A O 1
ATOM 967 N N . LYS A 1 117 ? 11.018 -12.528 -0.055 1.00 63.72 117 LYS A N 1
ATOM 968 C CA . LYS A 1 117 ? 10.645 -12.076 1.300 1.00 63.72 117 LYS A CA 1
ATOM 969 C C . LYS A 1 117 ? 9.270 -12.592 1.751 1.00 63.72 117 LYS A C 1
ATOM 971 O O . LYS A 1 117 ? 9.029 -12.719 2.946 1.00 63.72 117 LYS A O 1
ATOM 976 N N . LEU A 1 118 ? 8.404 -12.957 0.806 1.00 57.62 118 LEU A N 1
ATOM 977 C CA . LEU A 1 118 ? 7.025 -13.418 1.016 1.00 57.62 118 LEU A CA 1
ATOM 978 C C . LEU A 1 118 ? 6.858 -14.874 1.498 1.00 57.62 118 LEU A C 1
ATOM 980 O O . LEU A 1 118 ? 5.744 -15.388 1.494 1.00 57.62 118 LEU A O 1
ATOM 984 N N . GLY A 1 119 ? 7.932 -15.573 1.880 1.00 51.59 119 GLY A N 1
ATOM 985 C CA . GLY A 1 119 ? 7.820 -16.967 2.331 1.00 51.59 119 GLY A CA 1
ATOM 986 C C . GLY A 1 119 ? 7.362 -17.945 1.240 1.00 51.59 119 GLY A C 1
ATOM 987 O O . GLY A 1 119 ? 6.907 -19.036 1.560 1.00 51.59 119 GLY A O 1
ATOM 988 N N . GLY A 1 120 ? 7.507 -17.576 -0.039 1.00 45.75 120 GLY A N 1
ATOM 989 C CA . GLY A 1 120 ? 7.284 -18.484 -1.159 1.00 45.75 120 GLY A CA 1
ATOM 990 C C . GLY A 1 120 ? 5.829 -18.638 -1.587 1.00 45.75 120 GLY A C 1
ATOM 991 O O . GLY A 1 120 ? 5.406 -19.758 -1.825 1.00 45.75 120 GLY A O 1
ATOM 992 N N . VAL A 1 121 ? 5.076 -17.546 -1.760 1.00 48.00 121 VAL A N 1
ATOM 993 C CA . VAL A 1 121 ? 3.920 -17.579 -2.673 1.00 48.00 121 VAL A CA 1
ATOM 994 C C . VAL A 1 121 ? 4.473 -17.424 -4.096 1.00 48.00 121 VAL A C 1
ATOM 996 O O . VAL A 1 121 ? 4.803 -16.298 -4.479 1.00 48.00 121 VAL A O 1
ATOM 999 N N . PRO A 1 122 ? 4.655 -18.501 -4.889 1.00 50.91 122 PRO A N 1
ATOM 1000 C CA . PRO A 1 122 ? 5.098 -18.368 -6.267 1.00 50.91 122 PRO A CA 1
ATOM 1001 C C . PRO A 1 122 ? 3.983 -17.704 -7.070 1.00 50.91 122 PRO A C 1
ATOM 1003 O O . PRO A 1 122 ? 3.025 -18.349 -7.487 1.00 50.91 122 PRO A O 1
ATOM 1006 N N . ARG A 1 123 ? 4.098 -16.397 -7.294 1.00 66.31 123 ARG A N 1
ATOM 1007 C CA . ARG A 1 123 ? 3.274 -15.718 -8.287 1.00 66.31 123 ARG A CA 1
ATOM 1008 C C . ARG A 1 123 ? 4.077 -15.590 -9.563 1.00 66.31 123 ARG A C 1
ATOM 1010 O O . ARG A 1 123 ? 5.128 -14.950 -9.593 1.00 66.31 123 ARG A O 1
ATOM 1017 N N . SER A 1 124 ? 3.576 -16.217 -10.619 1.00 74.81 124 SER A N 1
ATOM 1018 C CA . SER A 1 124 ? 4.080 -15.958 -11.960 1.00 74.81 124 SER A CA 1
ATOM 1019 C C . SER A 1 124 ? 3.848 -14.484 -12.301 1.00 74.81 124 SER A C 1
ATOM 1021 O O . SER A 1 124 ? 2.883 -13.869 -11.837 1.00 74.81 124 SER A O 1
ATOM 1023 N N . ILE A 1 125 ? 4.714 -13.917 -13.135 1.00 75.56 125 ILE A N 1
ATOM 1024 C CA . ILE A 1 125 ? 4.584 -12.537 -13.614 1.00 75.56 125 ILE A CA 1
ATOM 1025 C C . ILE A 1 125 ? 3.177 -12.247 -14.198 1.00 75.56 125 ILE A C 1
ATOM 1027 O O . ILE A 1 125 ? 2.593 -11.229 -13.826 1.00 75.56 125 ILE A O 1
ATOM 1031 N N . PRO A 1 126 ? 2.550 -13.145 -14.991 1.00 77.38 126 PRO A N 1
ATOM 1032 C CA . PRO A 1 126 ? 1.156 -12.976 -15.423 1.00 77.38 126 PRO A CA 1
ATOM 1033 C C . PRO A 1 126 ? 0.122 -12.927 -14.285 1.00 77.38 126 PRO A C 1
ATOM 1035 O O . PRO A 1 126 ? -0.822 -12.136 -14.336 1.00 77.38 126 PRO A O 1
ATOM 1038 N N . SER A 1 127 ? 0.286 -13.743 -13.237 1.00 79.31 127 SER A N 1
ATOM 1039 C CA . SER A 1 127 ? -0.640 -13.740 -12.093 1.00 79.31 127 SER A CA 1
ATOM 1040 C C . SER A 1 127 ? -0.541 -12.451 -11.267 1.00 79.31 127 SER A C 1
ATOM 1042 O O . SER A 1 127 ? -1.560 -11.930 -10.814 1.00 79.31 127 SER A O 1
ATOM 1044 N N . LEU A 1 128 ? 0.667 -11.887 -11.134 1.00 80.00 128 LEU A N 1
ATOM 1045 C CA . LEU A 1 128 ? 0.874 -10.569 -10.528 1.00 80.00 128 LEU A CA 1
ATOM 1046 C C . LEU A 1 128 ? 0.223 -9.475 -11.370 1.00 80.00 128 LEU A C 1
ATOM 1048 O O . LEU A 1 128 ? -0.561 -8.696 -10.834 1.00 80.00 128 LEU A O 1
ATOM 1052 N N . ALA A 1 129 ? 0.474 -9.470 -12.683 1.00 79.69 129 ALA A N 1
ATOM 1053 C CA . ALA A 1 129 ? -0.141 -8.516 -13.604 1.00 79.69 129 ALA A CA 1
ATOM 1054 C C . ALA A 1 129 ? -1.674 -8.524 -13.488 1.00 79.69 129 ALA A C 1
ATOM 1056 O O . ALA A 1 129 ? -2.305 -7.476 -13.400 1.00 79.69 129 ALA A O 1
ATOM 1057 N N . THR A 1 130 ? -2.276 -9.715 -13.421 1.00 83.94 130 THR A N 1
ATOM 1058 C CA . THR A 1 130 ? -3.731 -9.876 -13.278 1.00 83.94 130 THR A CA 1
ATOM 1059 C C . THR A 1 130 ? -4.247 -9.321 -11.951 1.00 83.94 130 THR A C 1
ATOM 1061 O O . THR A 1 130 ? -5.241 -8.599 -11.938 1.00 83.94 130 THR A O 1
ATOM 1064 N N . ARG A 1 131 ? -3.567 -9.617 -10.835 1.00 85.81 131 ARG A N 1
ATOM 1065 C CA . ARG A 1 131 ? -3.956 -9.135 -9.500 1.00 85.81 131 ARG A CA 1
ATOM 1066 C C . ARG A 1 131 ? -3.879 -7.614 -9.385 1.00 85.81 131 ARG A C 1
ATOM 1068 O O . ARG A 1 131 ? -4.672 -7.023 -8.656 1.00 85.81 131 ARG A O 1
ATOM 1075 N N . LEU A 1 132 ? -2.912 -7.007 -10.064 1.00 84.50 132 LEU A N 1
ATOM 1076 C CA . LEU A 1 132 ? -2.543 -5.605 -9.871 1.00 84.50 132 LEU A CA 1
ATOM 1077 C C . LEU A 1 132 ? -3.170 -4.678 -10.919 1.00 84.50 132 LEU A C 1
ATOM 1079 O O . LEU A 1 132 ? -3.271 -3.484 -10.677 1.00 84.50 132 LEU A O 1
ATOM 1083 N N . ARG A 1 133 ? -3.714 -5.230 -12.014 1.00 85.38 133 ARG A N 1
ATOM 1084 C CA . ARG A 1 133 ? -4.477 -4.501 -13.047 1.00 85.38 133 ARG A CA 1
ATOM 1085 C C . ARG A 1 133 ? -5.614 -3.627 -12.498 1.00 85.38 133 ARG A C 1
ATOM 1087 O O . ARG A 1 133 ? -5.971 -2.643 -13.129 1.00 85.38 133 ARG A O 1
ATOM 1094 N N . TYR A 1 134 ? -6.198 -4.000 -11.362 1.00 85.69 134 TYR A N 1
ATOM 1095 C CA . TYR A 1 134 ? -7.350 -3.314 -10.761 1.00 85.69 134 TYR A CA 1
ATOM 1096 C C . TYR A 1 134 ? -6.978 -2.421 -9.572 1.00 85.69 134 TYR A C 1
ATOM 1098 O O . TYR A 1 134 ? -7.852 -1.990 -8.825 1.00 85.69 134 TYR A O 1
ATOM 1106 N N . VAL A 1 135 ? -5.685 -2.182 -9.365 1.00 90.06 135 VAL A N 1
ATOM 1107 C CA . VAL A 1 135 ? -5.166 -1.454 -8.209 1.00 90.06 135 VAL A CA 1
ATOM 1108 C C . VAL A 1 135 ? -4.708 -0.078 -8.672 1.00 90.06 135 VAL A C 1
ATOM 1110 O O . VAL A 1 135 ? -3.884 0.036 -9.577 1.00 90.06 135 VAL A O 1
ATOM 1113 N N . GLY A 1 136 ? -5.235 0.972 -8.047 1.00 91.44 136 GLY A N 1
ATOM 1114 C CA . GLY A 1 136 ? -4.746 2.331 -8.235 1.00 91.44 136 GLY A CA 1
ATOM 1115 C C . GLY A 1 136 ? -3.379 2.499 -7.577 1.00 91.44 136 GLY A C 1
ATOM 1116 O O . GLY A 1 136 ? -3.145 2.006 -6.472 1.00 91.44 136 GLY A O 1
ATOM 1117 N N . VAL A 1 137 ? -2.457 3.173 -8.263 1.00 90.62 137 VAL A N 1
ATOM 1118 C CA . VAL A 1 137 ? -1.066 3.314 -7.820 1.00 90.62 137 VAL A CA 1
ATOM 1119 C C . VAL A 1 137 ? -0.682 4.783 -7.828 1.00 90.62 137 VAL A C 1
ATOM 1121 O O . VAL A 1 137 ? -0.889 5.482 -8.817 1.00 90.62 137 VAL A O 1
ATOM 1124 N N . ALA A 1 138 ? -0.097 5.237 -6.727 1.00 90.69 138 ALA A N 1
ATOM 1125 C CA . ALA A 1 138 ? 0.527 6.545 -6.601 1.00 90.69 138 ALA A CA 1
ATOM 1126 C C . ALA A 1 138 ? 2.007 6.411 -6.195 1.00 90.69 138 ALA A C 1
ATOM 1128 O O . ALA A 1 138 ? 2.425 5.374 -5.682 1.00 90.69 138 ALA A O 1
ATOM 1129 N N . SER A 1 139 ? 2.802 7.462 -6.428 1.00 89.44 139 SER A N 1
ATOM 1130 C CA . SER A 1 139 ? 4.216 7.522 -6.020 1.00 89.44 139 SER A CA 1
ATOM 1131 C C . SER A 1 139 ? 4.575 8.866 -5.395 1.00 89.44 139 SER A C 1
ATOM 1133 O O . SER A 1 139 ? 4.319 9.900 -6.011 1.00 89.44 139 SER A O 1
ATOM 1135 N N . GLY A 1 140 ? 4.987 8.908 -4.125 1.00 87.12 140 GLY A N 1
ATOM 1136 C CA . GLY A 1 140 ? 5.245 10.138 -3.354 1.00 87.12 140 GLY A CA 1
ATOM 1137 C C . GLY A 1 140 ? 4.749 10.099 -1.900 1.00 87.12 140 GLY A C 1
ATOM 1138 O O . GLY A 1 140 ? 4.548 9.025 -1.331 1.00 87.12 140 GLY A O 1
ATOM 1139 N N . HIS A 1 141 ? 4.558 11.277 -1.290 1.00 90.81 141 HIS A N 1
ATOM 1140 C CA . HIS A 1 141 ? 4.238 11.403 0.139 1.00 90.81 141 HIS A CA 1
ATOM 1141 C C . HIS A 1 141 ? 2.971 10.621 0.536 1.00 90.81 141 HIS A C 1
ATOM 1143 O O . HIS A 1 141 ? 1.932 10.708 -0.127 1.00 90.81 141 HIS A O 1
ATOM 1149 N N . TRP A 1 142 ? 3.056 9.884 1.649 1.00 92.69 142 TRP A N 1
ATOM 1150 C CA . TRP A 1 142 ? 2.045 8.921 2.105 1.00 92.69 142 TRP A CA 1
ATOM 1151 C C . TRP A 1 142 ? 0.641 9.524 2.239 1.00 92.69 142 TRP A C 1
ATOM 1153 O O . TRP A 1 142 ? -0.354 8.885 1.896 1.00 92.69 142 TRP A O 1
ATOM 1163 N N . SER A 1 143 ? 0.557 10.783 2.682 1.00 93.75 143 SER A N 1
ATOM 1164 C CA . SER A 1 143 ? -0.719 11.453 2.948 1.00 93.75 143 SER A CA 1
ATOM 1165 C C . SER A 1 143 ? -1.590 11.635 1.702 1.00 93.75 143 SER A C 1
ATOM 1167 O O . SER A 1 143 ? -2.804 11.785 1.830 1.00 93.75 143 SER A O 1
ATOM 1169 N N . ARG A 1 144 ? -1.017 11.569 0.490 1.00 92.69 144 ARG A N 1
ATOM 1170 C CA . ARG A 1 144 ? -1.755 11.799 -0.761 1.00 92.69 144 ARG A CA 1
ATOM 1171 C C . ARG A 1 144 ? -2.888 10.797 -0.985 1.00 92.69 144 ARG A C 1
ATOM 1173 O O . ARG A 1 144 ? -3.899 11.164 -1.577 1.00 92.69 144 ARG A O 1
ATOM 1180 N N . ILE A 1 145 ? -2.739 9.556 -0.514 1.00 94.56 145 ILE A N 1
ATOM 1181 C CA . ILE A 1 145 ? -3.807 8.546 -0.605 1.00 94.56 145 ILE A CA 1
ATOM 1182 C C . ILE A 1 145 ? -4.568 8.348 0.715 1.00 94.56 145 ILE A C 1
ATOM 1184 O O . ILE A 1 145 ? -5.437 7.487 0.801 1.00 94.56 145 ILE A O 1
ATOM 1188 N N . CYS A 1 146 ? -4.296 9.178 1.725 1.00 95.00 146 CYS A N 1
ATOM 1189 C CA . CYS A 1 146 ? -4.978 9.183 3.025 1.00 95.00 146 CYS A CA 1
ATOM 1190 C C . CYS A 1 146 ? -6.071 10.262 3.121 1.00 95.00 146 CYS A C 1
ATOM 1192 O O . CYS A 1 146 ? -6.409 10.721 4.212 1.00 95.00 146 CYS A O 1
ATOM 1194 N N . THR A 1 147 ? -6.614 10.690 1.982 1.00 91.94 147 THR A N 1
ATOM 1195 C CA . THR A 1 147 ? -7.696 11.679 1.901 1.00 91.94 147 THR A CA 1
ATOM 1196 C C . THR A 1 147 ? -9.067 11.003 1.942 1.00 91.94 147 THR A C 1
ATOM 1198 O O . THR A 1 147 ? -9.189 9.792 1.735 1.00 91.94 147 THR A O 1
ATOM 1201 N N . ASP A 1 148 ? -10.129 11.776 2.181 1.00 91.38 148 ASP A N 1
ATOM 1202 C CA . ASP A 1 148 ? -11.507 11.257 2.188 1.00 91.38 148 ASP A CA 1
ATOM 1203 C C . ASP A 1 148 ? -11.914 10.656 0.831 1.00 91.38 148 ASP A C 1
ATOM 1205 O O . ASP A 1 148 ? -12.689 9.707 0.804 1.00 91.38 148 ASP A O 1
ATOM 1209 N N . VAL A 1 149 ? -11.315 11.110 -0.278 1.00 88.69 149 VAL A N 1
ATOM 1210 C CA . VAL A 1 149 ? -11.542 10.546 -1.623 1.00 88.69 149 VAL A CA 1
ATOM 1211 C C . VAL A 1 149 ? -11.243 9.045 -1.666 1.00 88.69 149 VAL A C 1
ATOM 1213 O O . VAL A 1 149 ? -12.002 8.281 -2.255 1.00 88.69 149 VAL A O 1
ATOM 1216 N N . PHE A 1 150 ? -10.157 8.611 -1.022 1.00 90.00 150 PHE A N 1
ATOM 1217 C CA . PHE A 1 150 ? -9.739 7.206 -1.027 1.00 90.00 150 PHE A CA 1
ATOM 1218 C C . PHE A 1 150 ? -10.202 6.448 0.218 1.00 90.00 150 PHE A C 1
ATOM 1220 O O . PHE A 1 150 ? -10.509 5.261 0.145 1.00 90.00 150 PHE A O 1
ATOM 1227 N N . THR A 1 151 ? -10.264 7.125 1.367 1.00 89.69 151 THR A N 1
ATOM 1228 C CA . THR A 1 151 ? -10.594 6.486 2.651 1.00 89.69 151 THR A CA 1
ATOM 1229 C C . THR A 1 151 ? -12.097 6.402 2.916 1.00 89.69 151 THR A C 1
ATOM 1231 O O . THR A 1 151 ? -12.531 5.506 3.635 1.00 89.69 151 THR A O 1
ATOM 1234 N N . LYS A 1 152 ? -12.910 7.260 2.286 1.00 82.81 152 LYS A N 1
ATOM 1235 C CA . LYS A 1 152 ? -14.377 7.278 2.395 1.00 82.81 152 LYS A CA 1
ATOM 1236 C C . LYS A 1 152 ? -15.052 7.130 1.032 1.00 82.81 152 LYS A C 1
ATOM 1238 O O . LYS A 1 152 ? -16.031 7.814 0.749 1.00 82.81 152 LYS A O 1
ATOM 1243 N N . ALA A 1 153 ? -14.557 6.226 0.188 1.00 71.31 153 ALA A N 1
ATOM 1244 C CA . ALA A 1 153 ? -15.105 5.939 -1.143 1.00 71.31 153 ALA A CA 1
ATOM 1245 C C . ALA A 1 153 ? -16.504 5.255 -1.116 1.00 71.31 153 ALA A C 1
ATOM 1247 O O . ALA A 1 153 ? -16.753 4.303 -1.851 1.00 71.31 153 ALA A O 1
ATOM 1248 N N . GLY A 1 154 ? -17.409 5.705 -0.238 1.00 71.00 154 GLY A N 1
ATOM 1249 C CA . GLY A 1 154 ? -18.801 5.266 -0.107 1.00 71.00 154 GLY A CA 1
ATOM 1250 C C . GLY A 1 154 ? -19.036 4.010 0.736 1.00 71.00 154 GLY A C 1
ATOM 1251 O O . GLY A 1 154 ? -20.185 3.645 0.951 1.00 71.00 154 GLY A O 1
ATOM 1252 N N . ASP A 1 155 ? -17.985 3.353 1.225 1.00 86.38 155 ASP A N 1
ATOM 1253 C CA . ASP A 1 155 ? -18.080 2.069 1.922 1.00 86.38 155 ASP A CA 1
ATOM 1254 C C . ASP A 1 155 ? -16.948 1.880 2.942 1.00 86.38 155 ASP A C 1
ATOM 1256 O O . ASP A 1 155 ? -16.013 2.677 3.017 1.00 86.38 155 ASP A O 1
ATOM 1260 N N . LEU A 1 156 ? -17.026 0.792 3.714 1.00 94.44 156 LEU A N 1
ATOM 1261 C CA . LEU A 1 156 ? -16.012 0.415 4.697 1.00 94.44 156 LEU A CA 1
ATOM 1262 C C . LEU A 1 156 ? -14.628 0.219 4.048 1.00 94.44 156 LEU A C 1
ATOM 1264 O O . LEU A 1 156 ? -14.468 -0.622 3.149 1.00 94.44 156 LEU A O 1
ATOM 1268 N N . THR A 1 157 ? -13.626 0.920 4.583 1.00 96.88 157 THR A N 1
ATOM 1269 C CA . THR A 1 157 ? -12.245 0.925 4.081 1.00 96.88 157 THR A CA 1
ATOM 1270 C C . THR A 1 157 ? -11.264 0.348 5.097 1.00 96.88 157 THR A C 1
ATOM 1272 O O . THR A 1 157 ? -11.246 0.737 6.265 1.00 96.88 157 THR A O 1
ATOM 1275 N N . GLY A 1 158 ? -10.403 -0.563 4.643 1.00 97.38 158 GLY A N 1
ATOM 12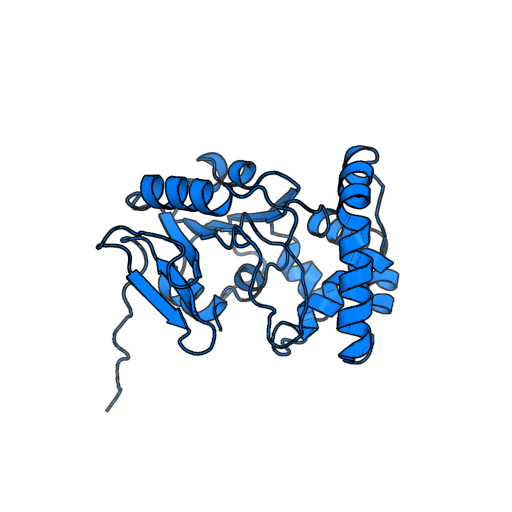76 C CA . GLY A 1 158 ? -9.210 -0.976 5.383 1.00 97.38 158 GLY A CA 1
ATOM 1277 C C . GLY A 1 158 ? -8.026 -0.069 5.051 1.00 97.38 158 GLY A C 1
ATOM 1278 O O . GLY A 1 158 ? -7.724 0.113 3.876 1.00 97.38 158 GLY A O 1
ATOM 1279 N N . VAL A 1 159 ? -7.337 0.479 6.051 1.00 97.88 159 VAL A N 1
ATOM 1280 C CA . VAL A 1 159 ? -6.133 1.304 5.853 1.00 97.88 159 VAL A CA 1
ATOM 1281 C C . VAL A 1 159 ? -4.953 0.649 6.556 1.00 97.88 159 VAL A C 1
ATOM 1283 O O . VAL A 1 159 ? -4.921 0.575 7.786 1.00 97.88 159 VAL A O 1
ATOM 1286 N N . PHE A 1 160 ? -3.986 0.162 5.783 1.00 97.38 160 PHE A N 1
ATOM 1287 C CA . PHE A 1 160 ? -2.778 -0.463 6.311 1.00 97.38 160 PHE A CA 1
ATOM 1288 C C . PHE A 1 160 ? -1.603 0.514 6.261 1.00 97.38 160 PHE A C 1
ATOM 1290 O O . PHE A 1 160 ? -1.127 0.890 5.192 1.00 97.38 160 PHE A O 1
ATOM 1297 N N . LEU A 1 161 ? -1.141 0.926 7.438 1.00 95.56 161 LEU A N 1
ATOM 1298 C CA . LEU A 1 161 ? -0.047 1.865 7.630 1.00 95.56 161 LEU A CA 1
ATOM 1299 C C . LEU A 1 161 ? 1.180 1.093 8.111 1.00 95.56 161 LEU A C 1
ATOM 1301 O O . LEU A 1 161 ? 1.189 0.545 9.212 1.00 95.56 161 LEU A O 1
ATOM 1305 N N . ALA A 1 162 ? 2.218 1.057 7.285 1.00 90.00 162 ALA A N 1
ATOM 1306 C CA . ALA A 1 162 ? 3.494 0.440 7.621 1.00 90.00 162 ALA A CA 1
ATOM 1307 C C . ALA A 1 162 ? 4.651 1.413 7.350 1.00 90.00 162 ALA A C 1
ATOM 1309 O O . ALA A 1 162 ? 5.488 1.124 6.492 1.00 90.00 162 ALA A O 1
ATOM 1310 N N . PRO A 1 163 ? 4.683 2.579 8.031 1.00 86.19 163 PRO A N 1
ATOM 1311 C CA . PRO A 1 163 ? 5.780 3.519 7.866 1.00 86.19 163 PRO A CA 1
ATOM 1312 C C . PRO A 1 163 ? 7.102 2.849 8.236 1.00 86.19 163 PRO A C 1
ATOM 1314 O O . PRO A 1 163 ? 7.154 1.899 9.027 1.00 86.19 163 PRO A O 1
ATOM 1317 N N . ALA A 1 164 ? 8.188 3.348 7.659 1.00 70.44 164 ALA A N 1
ATOM 1318 C CA . ALA A 1 164 ? 9.486 2.988 8.186 1.00 70.44 164 ALA A CA 1
ATOM 1319 C C . ALA A 1 164 ? 9.714 3.660 9.537 1.00 70.44 164 ALA A C 1
ATOM 1321 O O . ALA A 1 164 ? 9.178 4.726 9.818 1.00 70.44 164 ALA A O 1
ATOM 1322 N N . VAL A 1 165 ? 10.518 2.996 10.354 1.00 59.75 165 VAL A N 1
ATOM 1323 C CA . VAL A 1 165 ? 10.800 3.386 11.734 1.00 59.75 165 VAL A CA 1
ATOM 1324 C C . VAL A 1 165 ? 11.647 4.652 11.760 1.00 59.75 165 VAL A C 1
ATOM 1326 O O . VAL A 1 165 ? 12.639 4.732 11.028 1.00 59.75 165 VAL A O 1
ATOM 1329 N N . ASP A 1 166 ? 11.316 5.577 12.657 1.00 44.91 166 ASP A N 1
ATOM 1330 C CA . ASP A 1 166 ? 12.198 6.689 13.010 1.00 44.91 166 ASP A CA 1
ATOM 1331 C C . ASP A 1 166 ? 13.475 6.116 13.676 1.00 44.91 166 ASP A C 1
ATOM 1333 O O . ASP A 1 166 ? 13.398 5.233 14.533 1.00 44.91 166 ASP A O 1
ATOM 1337 N N . GLY A 1 167 ? 14.668 6.569 13.271 1.00 40.00 167 GLY A N 1
ATOM 1338 C CA . GLY A 1 167 ? 15.927 6.214 13.954 1.00 40.00 167 GLY A CA 1
ATOM 1339 C C . GLY A 1 167 ? 16.574 4.866 13.592 1.00 40.00 167 GLY A C 1
ATOM 1340 O O . GLY A 1 167 ? 17.493 4.423 14.279 1.00 40.00 167 GLY A O 1
ATOM 1341 N N . GLY A 1 168 ? 16.165 4.229 12.490 1.00 39.00 168 GLY A N 1
ATOM 1342 C CA . GLY A 1 168 ? 16.832 3.037 11.961 1.00 39.00 168 GLY A CA 1
ATOM 1343 C C . GLY A 1 168 ? 16.255 1.727 12.499 1.00 39.00 168 GLY A C 1
ATOM 1344 O O . GLY A 1 168 ? 16.294 1.408 13.683 1.00 39.00 168 GLY A O 1
ATOM 1345 N N . ILE A 1 169 ? 15.732 0.922 11.578 1.00 42.03 169 ILE A N 1
ATOM 1346 C CA . ILE A 1 169 ? 15.181 -0.404 11.864 1.00 42.03 169 ILE A CA 1
ATOM 1347 C C . ILE A 1 169 ? 16.292 -1.310 12.426 1.00 42.03 169 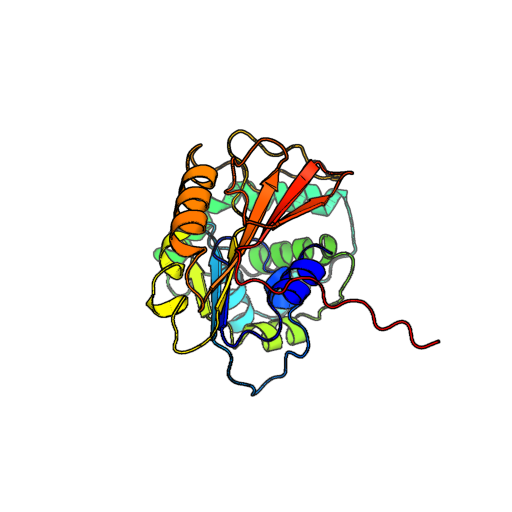ILE A C 1
ATOM 1349 O O . ILE A 1 169 ? 17.367 -1.377 11.815 1.00 42.03 169 ILE A O 1
ATOM 1353 N N . PRO A 1 170 ? 16.050 -2.108 13.486 1.00 39.09 170 PRO A N 1
ATOM 1354 C CA . PRO A 1 170 ? 16.834 -3.312 13.706 1.00 39.09 170 PRO A CA 1
ATOM 1355 C C . PRO A 1 170 ? 16.787 -4.126 12.418 1.00 39.09 170 PRO A C 1
ATOM 1357 O O . PRO A 1 170 ? 15.705 -4.426 11.910 1.00 39.09 170 PRO A O 1
ATOM 1360 N N . THR A 1 171 ? 17.957 -4.443 11.873 1.00 41.75 171 THR A N 1
ATOM 1361 C CA . THR A 1 171 ? 18.105 -5.308 10.705 1.00 41.75 171 THR A CA 1
ATOM 1362 C C . THR A 1 171 ? 17.088 -6.442 10.759 1.00 41.75 171 THR A C 1
ATOM 1364 O O . THR A 1 171 ? 16.988 -7.133 11.780 1.00 41.75 171 THR A O 1
ATOM 1367 N N . ASP A 1 172 ? 16.341 -6.665 9.676 1.00 42.00 172 ASP A N 1
ATOM 1368 C CA . ASP A 1 172 ? 15.631 -7.930 9.544 1.00 42.00 172 ASP A CA 1
ATOM 1369 C C . ASP A 1 172 ? 16.633 -9.097 9.687 1.00 42.00 172 ASP A C 1
ATOM 1371 O O . ASP A 1 172 ? 17.852 -8.908 9.741 1.00 42.00 172 ASP A O 1
ATOM 1375 N N . ARG A 1 173 ? 16.150 -10.343 9.727 1.00 36.19 173 ARG A N 1
ATOM 1376 C CA . ARG A 1 173 ? 17.025 -11.532 9.822 1.00 36.19 173 ARG A CA 1
ATOM 1377 C C . ARG A 1 173 ? 18.069 -11.634 8.686 1.00 36.19 173 ARG A C 1
ATOM 1379 O O . ARG A 1 173 ? 18.858 -12.578 8.689 1.00 36.19 173 ARG A O 1
ATOM 1386 N N . TYR A 1 174 ? 18.052 -10.717 7.715 1.00 35.97 174 TYR A N 1
ATOM 1387 C CA . TYR A 1 174 ? 18.911 -10.660 6.541 1.00 35.97 174 TYR A CA 1
ATOM 1388 C C . TYR A 1 174 ? 19.829 -9.426 6.492 1.00 35.97 174 TYR A C 1
ATOM 1390 O O . TYR A 1 174 ? 20.685 -9.373 5.610 1.00 35.97 174 TYR A O 1
ATOM 1398 N N . GLY A 1 175 ? 19.748 -8.487 7.443 1.00 41.69 175 GLY A N 1
ATOM 1399 C CA . GLY A 1 175 ? 20.632 -7.316 7.451 1.00 41.69 175 GLY A CA 1
ATOM 1400 C C . GLY A 1 175 ? 20.241 -6.210 6.466 1.00 41.69 175 GLY A C 1
ATOM 1401 O O . GLY A 1 175 ? 21.034 -5.289 6.264 1.00 41.69 175 GLY A O 1
ATOM 1402 N N . ASP A 1 176 ? 19.068 -6.293 5.831 1.00 43.62 176 ASP A N 1
ATOM 1403 C CA . ASP A 1 176 ? 18.734 -5.459 4.674 1.00 43.62 176 ASP A CA 1
ATOM 1404 C C . ASP A 1 176 ? 18.089 -4.126 5.095 1.00 43.62 176 ASP A C 1
ATOM 1406 O O . ASP A 1 176 ? 16.960 -4.077 5.587 1.00 43.62 176 ASP A O 1
ATOM 1410 N N . ARG A 1 177 ? 18.793 -3.012 4.845 1.00 49.59 177 ARG A N 1
ATOM 1411 C CA . ARG A 1 177 ? 18.263 -1.646 4.983 1.00 49.59 177 ARG A CA 1
ATOM 1412 C C . ARG A 1 177 ? 17.484 -1.274 3.722 1.00 49.59 177 ARG A C 1
ATOM 1414 O O . ARG A 1 177 ? 18.070 -0.874 2.721 1.00 49.59 177 ARG A O 1
ATOM 1421 N N . TRP A 1 178 ? 16.165 -1.439 3.761 1.00 46.88 178 TRP A N 1
ATOM 1422 C CA . TRP A 1 178 ? 15.269 -0.963 2.698 1.00 46.88 178 TRP A CA 1
ATOM 1423 C C . TRP A 1 178 ? 14.562 0.351 3.057 1.00 46.88 178 TRP A C 1
ATOM 1425 O O . TRP A 1 178 ? 13.809 0.859 2.240 1.00 46.88 178 TRP A O 1
ATOM 1435 N N . SER A 1 179 ? 14.786 0.940 4.233 1.00 49.97 179 SER A N 1
ATOM 1436 C CA . SER A 1 179 ? 14.233 2.262 4.532 1.00 49.97 179 SER A CA 1
ATOM 1437 C C . SER A 1 179 ? 15.046 3.004 5.582 1.00 49.97 179 SER A C 1
ATOM 1439 O O . SER A 1 179 ? 14.909 2.741 6.774 1.00 49.97 179 SER A O 1
ATOM 1441 N N . THR A 1 180 ? 15.913 3.901 5.122 1.00 45.66 180 THR A N 1
ATOM 1442 C CA . THR A 1 180 ? 16.717 4.801 5.963 1.00 45.66 180 THR A CA 1
ATOM 1443 C C . THR A 1 180 ? 16.442 6.274 5.680 1.00 45.66 180 THR A C 1
ATOM 1445 O O . THR A 1 180 ? 17.008 7.119 6.360 1.00 45.66 180 THR A O 1
ATOM 1448 N N . ASP A 1 181 ? 15.572 6.580 4.714 1.00 50.16 181 ASP A N 1
ATOM 1449 C CA . ASP A 1 181 ? 15.524 7.906 4.082 1.00 50.16 181 ASP A CA 1
ATOM 1450 C C . ASP A 1 181 ? 14.214 8.652 4.391 1.00 50.16 181 ASP A C 1
ATOM 1452 O O . ASP A 1 181 ? 13.798 9.535 3.646 1.00 50.16 181 ASP A O 1
ATOM 1456 N N . LEU A 1 182 ? 13.528 8.278 5.476 1.00 53.44 182 LEU A N 1
ATOM 1457 C CA . LEU A 1 182 ? 12.346 8.997 5.949 1.00 53.44 182 LEU A CA 1
ATOM 1458 C C . LEU A 1 182 ? 12.756 9.968 7.069 1.00 53.44 182 LEU A C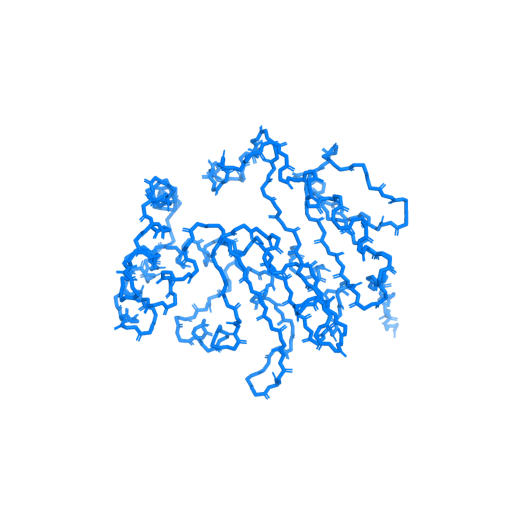 1
ATOM 1460 O O . LEU A 1 182 ? 13.479 9.549 7.975 1.00 53.44 182 LEU A O 1
ATOM 1464 N N . PRO A 1 183 ? 12.315 11.241 7.032 1.00 55.03 183 PRO A N 1
ATOM 1465 C CA . PRO A 1 183 ? 12.495 12.171 8.143 1.00 55.03 183 PRO A CA 1
ATOM 1466 C C . PRO A 1 183 ? 12.010 11.556 9.461 1.00 55.03 183 PRO A C 1
ATOM 1468 O O . PRO A 1 183 ? 10.972 10.895 9.458 1.00 55.03 183 PRO A O 1
ATOM 1471 N N . GLU A 1 184 ? 12.699 11.848 10.572 1.00 55.97 184 GLU A N 1
ATOM 1472 C CA . GLU A 1 184 ? 12.431 11.357 11.948 1.00 55.97 184 GLU A CA 1
ATOM 1473 C C . GLU A 1 184 ? 11.014 11.656 12.502 1.00 55.97 184 GLU A C 1
ATOM 1475 O O . GLU A 1 184 ? 10.750 11.448 13.683 1.00 55.97 184 GLU A O 1
ATOM 1480 N N . ALA A 1 185 ? 10.100 12.182 11.684 1.00 72.19 185 ALA A N 1
ATOM 1481 C CA . ALA A 1 185 ? 8.738 12.539 12.060 1.00 72.19 185 ALA A CA 1
ATOM 1482 C C . ALA A 1 185 ? 7.649 11.734 11.333 1.00 72.19 185 ALA A C 1
ATOM 1484 O O . ALA A 1 185 ? 6.495 11.793 11.758 1.00 72.19 185 ALA A O 1
ATOM 1485 N N . ILE A 1 186 ? 7.957 10.971 10.271 1.00 83.56 186 ILE A N 1
ATOM 1486 C CA . ILE A 1 186 ? 6.897 10.315 9.484 1.00 83.56 186 ILE A CA 1
ATOM 1487 C C . ILE A 1 186 ? 6.135 9.298 10.331 1.00 83.56 186 ILE A C 1
ATOM 1489 O O . ILE A 1 186 ? 4.904 9.276 10.275 1.00 83.56 186 ILE A O 1
ATOM 1493 N N . SER A 1 187 ? 6.818 8.490 11.148 1.00 85.38 187 SER A N 1
ATOM 1494 C CA . SER A 1 187 ? 6.121 7.498 11.975 1.00 85.38 187 SER A CA 1
ATOM 1495 C C . SER A 1 187 ? 5.190 8.176 12.995 1.00 85.38 187 SER A C 1
ATOM 1497 O O . SER A 1 187 ? 4.049 7.752 13.213 1.00 85.38 187 SER A O 1
ATOM 1499 N N . LYS A 1 188 ? 5.620 9.313 13.558 1.00 88.06 188 LYS A N 1
ATOM 1500 C CA . LYS A 1 188 ? 4.812 10.145 14.462 1.00 88.06 188 LYS A CA 1
ATOM 1501 C C . LYS A 1 188 ? 3.602 10.792 13.775 1.00 88.06 188 LYS A C 1
ATOM 1503 O O . LYS A 1 188 ? 2.510 10.793 14.357 1.00 88.06 188 LYS A O 1
ATOM 1508 N N . ASP A 1 189 ? 3.766 11.323 12.569 1.00 92.00 189 ASP A N 1
ATOM 1509 C CA . ASP A 1 189 ? 2.684 11.961 11.809 1.00 92.00 189 ASP A CA 1
ATOM 1510 C C . ASP A 1 189 ? 1.632 10.932 11.387 1.00 92.00 189 ASP A C 1
ATOM 1512 O O . ASP A 1 189 ? 0.429 11.144 11.559 1.00 92.00 189 ASP A O 1
ATOM 1516 N N . VAL A 1 190 ? 2.084 9.761 10.938 1.00 94.69 190 VAL A N 1
ATOM 1517 C CA . VAL A 1 190 ? 1.220 8.627 10.596 1.00 94.69 190 VAL A CA 1
ATOM 1518 C C . VAL A 1 190 ? 0.449 8.142 11.818 1.00 94.69 190 VAL A C 1
ATOM 1520 O O . VAL A 1 190 ? -0.758 7.912 11.724 1.00 94.69 190 VAL A O 1
ATOM 1523 N N . ARG A 1 191 ? 1.103 8.032 12.984 1.00 95.00 191 ARG A N 1
ATOM 1524 C CA . ARG A 1 191 ? 0.420 7.713 14.246 1.00 95.00 191 ARG A CA 1
ATOM 1525 C C . ARG A 1 191 ? -0.655 8.749 14.568 1.00 95.00 191 ARG A C 1
ATOM 1527 O O . ARG A 1 191 ? -1.752 8.376 14.976 1.00 95.00 191 ARG A O 1
ATOM 1534 N N . THR A 1 192 ? -0.337 10.034 14.432 1.00 96.44 192 THR A N 1
ATOM 1535 C CA . THR A 1 192 ? -1.268 11.132 14.737 1.00 96.44 192 THR A CA 1
ATOM 1536 C C . THR A 1 192 ? -2.514 11.028 13.867 1.00 96.44 192 THR A C 1
ATOM 1538 O O . THR A 1 192 ? -3.615 10.910 14.402 1.00 96.44 192 THR A O 1
ATOM 1541 N N . TRP A 1 193 ? -2.330 10.900 12.552 1.00 97.12 193 TRP A N 1
ATOM 1542 C CA . TRP A 1 193 ? -3.424 10.679 11.608 1.00 97.12 193 TRP A CA 1
ATOM 1543 C C . TRP A 1 193 ? -4.229 9.416 11.933 1.00 97.12 193 TRP A C 1
ATOM 1545 O O . TRP A 1 193 ? -5.459 9.443 11.945 1.00 97.12 193 TRP A O 1
ATOM 1555 N N . ALA A 1 194 ? -3.552 8.306 12.243 1.00 97.69 194 ALA A N 1
ATOM 1556 C CA . ALA A 1 194 ? -4.213 7.047 12.568 1.00 97.69 194 ALA A CA 1
ATOM 1557 C C . ALA A 1 194 ? -5.136 7.203 13.782 1.00 97.69 194 ALA A C 1
ATOM 1559 O O . ALA A 1 194 ? -6.278 6.757 13.732 1.00 97.69 194 ALA A O 1
ATOM 1560 N N . VAL A 1 195 ? -4.668 7.866 14.844 1.00 97.94 195 VAL A N 1
ATOM 1561 C CA . VAL A 1 195 ? -5.448 8.111 16.065 1.00 97.94 195 VAL A CA 1
ATOM 1562 C C . VAL A 1 195 ? -6.632 9.039 15.802 1.00 97.94 195 VAL A C 1
ATOM 1564 O O . VAL A 1 195 ? -7.743 8.711 16.212 1.00 97.94 195 VAL A O 1
ATOM 1567 N N . GLU A 1 196 ? -6.427 10.147 15.087 1.00 97.44 196 GLU A N 1
ATOM 1568 C CA . GLU A 1 196 ? -7.494 11.098 14.734 1.00 97.44 196 GLU A CA 1
ATOM 1569 C C . GLU A 1 196 ? -8.616 10.436 13.926 1.00 97.44 196 GLU A C 1
ATOM 1571 O O . GLU A 1 196 ? -9.796 10.723 14.122 1.00 97.44 196 GLU A O 1
ATOM 1576 N N . ARG A 1 197 ? -8.252 9.511 13.034 1.00 96.88 197 ARG A N 1
ATOM 1577 C CA . ARG A 1 197 ? -9.184 8.802 12.148 1.00 96.88 197 ARG A CA 1
ATOM 1578 C C . ARG A 1 197 ? -9.703 7.488 12.730 1.00 96.88 197 ARG A C 1
ATOM 1580 O O . ARG A 1 197 ? -10.642 6.913 12.187 1.00 96.88 197 ARG A O 1
ATOM 1587 N N . GLY A 1 198 ? -9.127 7.010 13.831 1.00 96.38 198 GLY A N 1
ATOM 1588 C CA . GLY A 1 198 ? -9.386 5.681 14.389 1.00 96.38 198 GLY A CA 1
ATOM 1589 C C . GLY A 1 198 ? -10.825 5.434 14.826 1.00 96.38 198 GLY A C 1
ATOM 1590 O O . GLY A 1 198 ? -11.284 4.294 14.774 1.00 96.38 198 GLY A O 1
ATOM 1591 N N . ASN A 1 199 ? -11.528 6.495 15.224 1.00 95.94 199 ASN A N 1
ATOM 1592 C CA . ASN A 1 199 ? -12.913 6.426 15.687 1.00 95.94 199 ASN A CA 1
ATOM 1593 C C . ASN A 1 199 ? -13.951 6.559 14.563 1.00 95.94 199 ASN A C 1
ATOM 1595 O O . ASN A 1 199 ? -15.146 6.479 14.846 1.00 95.94 199 ASN A O 1
ATOM 1599 N N . ASP A 1 200 ? -13.527 6.720 13.307 1.00 95.31 200 ASP A N 1
ATOM 1600 C CA . ASP A 1 200 ? -14.432 6.713 12.157 1.00 95.31 200 ASP A CA 1
ATOM 1601 C C . ASP A 1 200 ? -14.981 5.286 11.923 1.00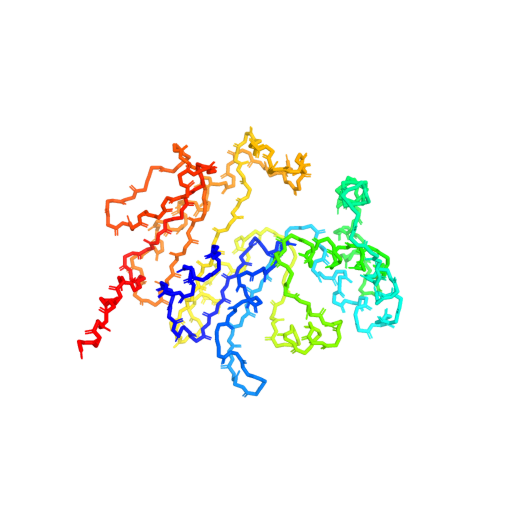 95.31 200 ASP A C 1
ATOM 1603 O O . ASP A 1 200 ? -14.195 4.373 11.645 1.00 95.31 200 ASP A O 1
ATOM 1607 N N . PRO A 1 201 ? -16.307 5.057 12.015 1.00 95.00 201 PRO A N 1
ATOM 1608 C CA . PRO A 1 201 ? -16.902 3.730 11.842 1.00 95.00 201 PRO A CA 1
ATOM 1609 C C . PRO A 1 201 ? -16.763 3.170 10.418 1.00 95.00 201 PRO A C 1
ATOM 1611 O O . PRO A 1 201 ? -16.972 1.972 10.210 1.00 95.00 201 PRO A O 1
ATOM 1614 N N . LEU A 1 202 ? -16.401 4.003 9.436 1.00 95.19 202 LEU A N 1
ATOM 1615 C CA . LEU A 1 202 ? -16.118 3.578 8.065 1.00 95.19 202 LEU A CA 1
ATOM 1616 C C . LEU A 1 202 ? -14.653 3.175 7.852 1.00 95.19 202 LEU A C 1
ATOM 1618 O O . LEU A 1 202 ? -14.305 2.732 6.754 1.00 95.19 202 LEU A O 1
ATOM 1622 N N . LEU A 1 203 ? -13.799 3.270 8.878 1.00 97.31 203 LEU A N 1
ATOM 1623 C CA . LEU A 1 203 ? -12.381 2.932 8.788 1.00 97.31 203 LEU A CA 1
ATOM 1624 C C . LEU A 1 203 ? -11.991 1.769 9.704 1.00 97.31 203 LEU A C 1
ATOM 1626 O O . LEU A 1 203 ? -12.282 1.728 10.898 1.00 97.31 203 LEU A O 1
ATOM 1630 N N . ARG A 1 204 ? -11.222 0.838 9.140 1.00 97.88 204 ARG A N 1
ATOM 1631 C CA . ARG A 1 204 ? -10.465 -0.175 9.880 1.00 97.88 204 ARG A CA 1
ATOM 1632 C C . ARG A 1 204 ? -8.989 0.079 9.640 1.00 97.88 204 ARG A C 1
ATOM 1634 O O . ARG A 1 204 ? -8.496 -0.167 8.545 1.00 97.88 204 ARG A O 1
ATOM 1641 N N . ILE A 1 205 ? -8.297 0.607 10.642 1.00 98.31 205 ILE A N 1
ATOM 1642 C CA . ILE A 1 205 ? -6.904 1.039 10.513 1.00 98.31 205 ILE A CA 1
ATOM 1643 C C . ILE A 1 205 ? -6.006 0.029 11.217 1.00 98.31 205 ILE A C 1
ATOM 1645 O O . ILE A 1 205 ? -6.280 -0.364 12.350 1.00 98.31 205 ILE A O 1
ATOM 1649 N N . ALA A 1 206 ? -4.931 -0.375 10.547 1.00 97.75 206 ALA A N 1
ATOM 1650 C CA . ALA A 1 206 ? -3.852 -1.162 11.125 1.00 97.75 206 ALA A CA 1
ATOM 1651 C C . ALA A 1 206 ? -2.542 -0.386 10.979 1.00 97.75 206 ALA A C 1
ATOM 1653 O O . ALA A 1 206 ? -2.116 -0.114 9.859 1.00 97.75 206 ALA A O 1
ATOM 1654 N N . LEU A 1 207 ? -1.914 -0.039 12.100 1.00 96.50 207 LEU A N 1
ATOM 1655 C CA . LEU A 1 207 ? -0.641 0.676 12.157 1.00 96.50 207 LEU A CA 1
ATOM 1656 C C . LEU A 1 207 ? 0.461 -0.270 12.624 1.00 96.50 207 LEU A C 1
ATOM 1658 O O . LEU A 1 207 ? 0.363 -0.825 13.715 1.00 96.50 207 LEU A O 1
ATOM 1662 N N . CYS A 1 208 ? 1.497 -0.462 11.815 1.00 92.56 208 CYS A N 1
ATOM 1663 C CA . CYS A 1 208 ? 2.703 -1.177 12.219 1.00 92.56 208 CYS A CA 1
ATOM 1664 C C . CYS A 1 208 ? 3.684 -0.246 12.926 1.00 92.56 208 CYS A C 1
ATOM 1666 O O . CYS A 1 208 ? 3.787 0.925 12.586 1.00 92.56 208 CYS A O 1
ATOM 1668 N N . GLY A 1 209 ? 4.465 -0.828 13.827 1.00 88.38 209 GLY A N 1
ATOM 1669 C CA . GLY A 1 209 ? 5.642 -0.207 14.421 1.00 88.38 209 GLY A CA 1
ATOM 1670 C C . GLY A 1 209 ? 6.353 -1.199 15.333 1.00 88.38 209 GLY A C 1
ATOM 1671 O O . GLY A 1 209 ? 6.224 -2.421 15.175 1.00 88.38 209 GLY A O 1
ATOM 1672 N N . TYR A 1 210 ? 7.093 -0.685 16.302 1.00 85.50 210 TYR A N 1
ATOM 1673 C CA . TYR A 1 210 ? 7.870 -1.462 17.256 1.00 85.50 210 TYR A CA 1
ATOM 1674 C C . TYR A 1 210 ? 7.449 -1.189 18.696 1.00 85.50 210 TYR A C 1
ATOM 1676 O O . TYR A 1 210 ? 6.821 -0.188 19.041 1.00 85.50 210 TYR A O 1
ATOM 1684 N N . GLU A 1 211 ? 7.800 -2.121 19.571 1.00 83.69 211 GLU A N 1
ATOM 1685 C CA . GLU A 1 211 ? 7.695 -1.926 21.009 1.00 83.69 211 GLU A CA 1
ATOM 1686 C C . GLU A 1 211 ? 8.353 -0.609 21.450 1.00 83.69 211 GLU A C 1
ATOM 1688 O O . GLU A 1 211 ? 9.525 -0.370 21.179 1.00 83.69 211 GLU A O 1
ATOM 1693 N N . GLY A 1 212 ? 7.578 0.237 22.137 1.00 84.00 212 GLY A N 1
ATOM 1694 C CA . GLY A 1 212 ? 8.015 1.553 22.613 1.00 84.00 212 GLY A CA 1
ATOM 1695 C C . GLY A 1 212 ? 7.845 2.702 21.611 1.00 84.00 212 GLY A C 1
ATOM 1696 O O . GLY A 1 212 ? 7.894 3.852 22.031 1.00 84.00 212 GLY A O 1
ATOM 1697 N N . GLU A 1 213 ? 7.578 2.424 20.331 1.00 84.81 213 GLU A N 1
ATOM 1698 C CA . GLU A 1 213 ? 7.519 3.454 19.279 1.00 84.81 213 GLU A CA 1
ATOM 1699 C C . GLU A 1 213 ? 6.260 4.327 19.361 1.00 84.81 213 GLU A C 1
ATOM 1701 O O . GLU A 1 213 ? 6.303 5.543 19.171 1.00 84.81 213 GLU A O 1
ATOM 1706 N N . HIS A 1 214 ? 5.109 3.722 19.661 1.00 88.69 214 HIS A N 1
ATOM 1707 C CA . HIS A 1 214 ? 3.831 4.425 19.674 1.00 88.69 214 HIS A CA 1
ATOM 1708 C C . HIS A 1 214 ? 3.144 4.345 21.031 1.00 88.69 214 HIS A C 1
ATOM 1710 O O . HIS A 1 214 ? 2.809 3.270 21.533 1.00 88.69 214 HIS A O 1
ATOM 1716 N N . LYS A 1 215 ? 2.821 5.513 21.592 1.00 91.94 215 LYS A N 1
ATOM 1717 C CA . LYS A 1 215 ? 1.881 5.631 22.711 1.00 91.94 215 LYS A CA 1
ATOM 1718 C C . LYS A 1 215 ? 0.453 5.599 22.168 1.00 91.94 215 LYS A C 1
ATOM 1720 O O . LYS A 1 215 ? -0.074 6.647 21.818 1.00 91.94 215 LYS A O 1
ATOM 1725 N N . MET A 1 216 ? -0.168 4.435 22.033 1.00 95.06 216 MET A N 1
ATOM 1726 C CA . MET A 1 216 ? -1.513 4.328 21.443 1.00 95.06 216 MET A CA 1
ATOM 1727 C C . MET A 1 216 ? -2.640 4.529 22.473 1.00 95.06 216 MET A C 1
ATOM 1729 O O . MET A 1 216 ? -2.419 4.287 23.664 1.00 95.06 216 MET A O 1
ATOM 1733 N N . PRO A 1 217 ? -3.834 4.990 22.050 1.00 96.69 217 PRO A N 1
ATOM 1734 C CA . PRO A 1 217 ? -5.024 5.003 22.901 1.00 96.69 217 PRO A CA 1
ATOM 1735 C C . PRO A 1 217 ? -5.374 3.599 23.429 1.00 96.69 217 PRO A C 1
ATOM 1737 O O . PRO A 1 217 ? -5.043 2.594 22.803 1.00 96.69 217 PRO A O 1
ATOM 1740 N N . LYS A 1 218 ? -6.027 3.517 24.596 1.00 95.00 218 LYS A N 1
ATOM 1741 C CA . LYS A 1 218 ? -6.284 2.240 25.300 1.00 95.00 218 LYS A CA 1
ATOM 1742 C C . LYS A 1 218 ? -7.286 1.325 24.590 1.00 95.00 218 LYS A C 1
ATOM 1744 O O . LYS A 1 218 ? -7.283 0.123 24.823 1.00 95.00 218 LYS A O 1
ATOM 1749 N N . ASP A 1 219 ? -8.160 1.909 23.787 1.00 94.81 219 ASP A N 1
ATOM 1750 C CA . ASP A 1 219 ? -9.189 1.242 22.990 1.00 94.81 219 ASP A CA 1
ATOM 1751 C C . ASP A 1 219 ? -8.651 0.680 21.663 1.00 94.81 219 ASP A C 1
ATOM 1753 O O . ASP A 1 219 ? -9.346 -0.081 20.991 1.00 94.81 219 ASP A O 1
ATOM 1757 N N . TRP A 1 220 ? -7.400 0.989 21.303 1.00 96.75 220 TRP A N 1
ATOM 1758 C CA . TRP A 1 220 ? -6.711 0.331 20.199 1.00 96.75 220 TRP A CA 1
ATOM 1759 C C . TRP A 1 220 ? -6.154 -1.014 20.638 1.00 96.75 220 TRP A C 1
ATOM 1761 O O . TRP A 1 220 ? -5.430 -1.132 21.630 1.00 96.75 220 TRP A O 1
ATOM 1771 N N . LEU A 1 221 ? -6.425 -2.041 19.843 1.00 95.31 221 LEU A N 1
ATOM 1772 C CA . LEU A 1 221 ? -5.918 -3.372 20.123 1.00 95.31 221 LEU A CA 1
ATOM 1773 C C . LEU A 1 221 ? -4.477 -3.514 19.634 1.00 95.31 221 LEU A C 1
ATOM 1775 O O . LEU A 1 221 ? -4.207 -3.310 18.454 1.00 95.31 221 LEU A O 1
ATOM 1779 N N . CYS A 1 222 ? -3.577 -3.950 20.512 1.00 93.50 222 CYS A N 1
ATOM 1780 C CA . CYS A 1 222 ? -2.194 -4.265 20.163 1.00 93.50 222 CYS A CA 1
ATOM 1781 C C . CYS A 1 222 ? -2.026 -5.764 19.877 1.00 93.50 222 CYS A C 1
ATOM 1783 O O . CYS A 1 222 ? -2.446 -6.607 20.671 1.00 93.50 222 CYS A O 1
ATOM 1785 N N . HIS A 1 223 ? -1.401 -6.099 18.751 1.00 90.56 223 HIS A N 1
ATOM 1786 C CA . HIS A 1 223 ? -0.955 -7.446 18.416 1.00 90.56 223 HIS A CA 1
ATOM 1787 C C . HIS A 1 223 ? 0.575 -7.485 18.360 1.00 90.56 223 HIS A C 1
ATOM 1789 O O . HIS A 1 223 ? 1.189 -6.857 17.493 1.00 90.56 223 HIS A O 1
ATOM 1795 N N . ASP A 1 224 ? 1.179 -8.253 19.266 1.00 84.06 224 ASP A N 1
ATOM 1796 C CA . ASP A 1 224 ? 2.629 -8.313 19.437 1.00 84.06 224 ASP A CA 1
ATOM 1797 C C . ASP A 1 224 ? 3.250 -9.513 18.717 1.00 84.06 224 ASP A C 1
ATOM 1799 O O . ASP A 1 224 ? 2.857 -10.666 18.906 1.00 84.06 224 ASP A O 1
ATOM 1803 N N . GLN A 1 225 ? 4.314 -9.264 17.953 1.00 76.44 225 GLN A N 1
ATOM 1804 C CA . GLN A 1 225 ? 5.220 -10.305 17.475 1.00 76.44 225 GLN A CA 1
ATOM 1805 C C . GLN A 1 225 ? 6.453 -10.364 18.372 1.00 76.44 225 GLN A C 1
ATOM 1807 O O . GLN A 1 225 ? 7.500 -9.786 18.066 1.00 76.44 225 GLN A O 1
ATOM 1812 N N . VAL A 1 226 ? 6.320 -11.114 19.470 1.00 64.75 226 VAL A N 1
ATOM 1813 C CA . VAL A 1 226 ? 7.295 -11.214 20.575 1.00 64.75 226 VAL A CA 1
ATOM 1814 C C . VAL A 1 226 ? 8.737 -11.397 20.086 1.00 64.75 226 VAL A C 1
ATOM 1816 O O . VAL A 1 226 ? 9.647 -10.718 20.548 1.00 64.75 226 VAL A O 1
ATOM 1819 N N . ARG A 1 227 ? 8.966 -12.266 19.090 1.00 67.62 227 ARG A N 1
ATOM 1820 C CA . ARG A 1 227 ? 10.321 -12.570 18.590 1.00 67.62 227 ARG A CA 1
ATOM 1821 C C . ARG A 1 227 ? 11.003 -11.418 17.850 1.00 67.62 227 ARG A C 1
ATOM 1823 O O . ARG A 1 227 ? 12.222 -11.431 17.742 1.00 67.62 227 ARG A O 1
ATOM 1830 N N . SER A 1 228 ? 10.250 -10.483 17.279 1.00 70.75 228 SER A N 1
ATOM 1831 C CA . SER A 1 228 ? 10.800 -9.387 16.469 1.00 70.75 228 SER A CA 1
ATOM 1832 C C . SER A 1 228 ? 10.568 -8.008 17.070 1.00 70.75 228 SER A C 1
ATOM 1834 O O . SER A 1 228 ? 10.915 -7.027 16.421 1.00 70.75 228 SER A O 1
ATOM 1836 N N . LYS A 1 229 ? 9.938 -7.920 18.253 1.00 78.19 229 LYS A N 1
ATOM 1837 C CA . LYS A 1 229 ? 9.462 -6.664 18.865 1.00 78.19 229 LYS A CA 1
ATOM 1838 C C . LYS A 1 229 ? 8.561 -5.819 17.951 1.00 78.19 229 LYS A C 1
ATOM 1840 O O . LYS A 1 229 ? 8.325 -4.648 18.229 1.00 78.19 229 LYS A O 1
ATOM 1845 N N . LYS A 1 230 ? 8.058 -6.407 16.860 1.00 83.50 230 LYS A N 1
ATOM 1846 C CA . LYS A 1 230 ? 7.132 -5.747 15.936 1.00 83.50 230 LYS A CA 1
ATOM 1847 C C . LYS A 1 230 ? 5.753 -5.757 16.565 1.00 83.50 230 LYS A C 1
ATOM 1849 O O . LYS A 1 230 ? 5.346 -6.781 17.115 1.00 83.50 230 LYS A O 1
ATOM 1854 N N . ARG A 1 231 ? 5.039 -4.651 16.443 1.00 89.56 231 ARG A N 1
ATOM 1855 C CA . ARG A 1 231 ? 3.676 -4.486 16.933 1.00 89.56 231 ARG A CA 1
ATOM 1856 C C . ARG A 1 231 ? 2.776 -4.008 15.806 1.00 89.56 231 ARG A C 1
ATOM 1858 O O . ARG A 1 231 ? 3.230 -3.339 14.877 1.00 89.56 231 ARG A O 1
ATOM 1865 N N . ILE A 1 232 ? 1.507 -4.386 15.889 1.00 93.12 232 ILE A N 1
ATOM 1866 C CA . ILE A 1 232 ? 0.449 -3.849 15.037 1.00 93.12 232 ILE A CA 1
ATOM 1867 C C . ILE A 1 232 ? -0.672 -3.369 15.944 1.00 93.12 232 ILE A C 1
ATOM 1869 O O . ILE A 1 232 ? -1.172 -4.139 16.763 1.00 93.12 232 ILE A O 1
ATOM 1873 N N . TRP A 1 233 ? -1.078 -2.118 15.780 1.00 96.12 233 TRP A N 1
ATOM 1874 C CA . TRP A 1 233 ? -2.221 -1.547 16.476 1.00 96.12 233 TRP A CA 1
ATOM 1875 C C . TRP A 1 233 ? -3.415 -1.458 15.538 1.00 96.12 233 TRP A C 1
ATOM 1877 O O . TRP A 1 233 ? -3.298 -0.948 14.426 1.00 96.12 233 TRP A O 1
ATOM 1887 N N . PHE A 1 234 ? -4.564 -1.938 16.000 1.00 97.81 234 PHE A N 1
ATOM 1888 C CA . PHE A 1 234 ? -5.820 -1.937 15.260 1.00 97.81 234 PHE A CA 1
ATOM 1889 C C . PHE A 1 234 ? -6.798 -0.933 15.865 1.00 97.81 234 PHE A C 1
ATOM 1891 O O . PHE A 1 234 ? -6.979 -0.921 17.086 1.00 97.81 234 PHE A O 1
ATOM 1898 N N . SER A 1 235 ? -7.436 -0.122 15.018 1.00 98.00 235 SER A N 1
ATOM 1899 C CA . SER A 1 235 ? -8.439 0.855 15.455 1.00 98.00 235 SER A CA 1
ATOM 1900 C C . SER A 1 235 ? -9.669 0.181 16.086 1.00 98.00 235 SER A C 1
ATOM 1902 O O . SER A 1 235 ? -9.951 -0.979 15.765 1.00 98.00 235 SER A O 1
ATOM 1904 N N . PRO A 1 236 ? -10.443 0.887 16.937 1.00 97.06 236 PRO A N 1
ATOM 1905 C CA . PRO A 1 236 ? -11.586 0.316 17.661 1.00 97.06 236 PRO A CA 1
ATOM 1906 C C . PRO A 1 236 ? -12.641 -0.378 16.784 1.00 97.06 236 PRO A C 1
ATOM 1908 O O . PRO A 1 236 ? -13.252 -1.356 17.211 1.00 97.06 236 PRO A O 1
ATOM 1911 N N . HIS A 1 237 ? -12.823 0.077 15.538 1.00 96.62 237 HIS A N 1
ATOM 1912 C CA . HIS A 1 237 ? -13.795 -0.484 14.583 1.00 96.62 237 HIS A CA 1
ATOM 1913 C C . HIS A 1 237 ? -13.283 -1.700 13.792 1.00 96.62 237 HIS A C 1
ATOM 1915 O O . HIS A 1 237 ? -14.018 -2.303 12.994 1.00 96.62 237 HIS A O 1
ATOM 1921 N N . CYS A 1 238 ? -12.023 -2.099 13.997 1.00 97.12 238 CYS A N 1
ATOM 1922 C CA . CYS A 1 238 ? -11.520 -3.378 13.508 1.00 97.12 238 CYS A CA 1
ATOM 1923 C C . CYS A 1 238 ? -12.244 -4.539 14.198 1.00 97.12 238 CYS A C 1
ATOM 1925 O O . CYS A 1 238 ? -12.629 -4.471 15.364 1.00 97.12 238 CYS A O 1
ATOM 1927 N N . ARG A 1 239 ? -12.398 -5.663 13.492 1.00 95.44 239 ARG A N 1
ATOM 1928 C CA . ARG A 1 239 ? -13.048 -6.845 14.060 1.00 95.44 239 ARG A CA 1
ATOM 1929 C C . ARG A 1 239 ? -12.256 -7.342 15.267 1.00 95.44 239 ARG A C 1
ATOM 1931 O O . ARG A 1 239 ? -11.067 -7.671 15.177 1.00 95.44 239 ARG A O 1
ATOM 1938 N N . GLN A 1 240 ? -12.939 -7.479 16.394 1.00 85.56 240 GLN A N 1
ATOM 1939 C CA . GLN A 1 240 ? -12.435 -8.303 17.482 1.00 85.56 240 GLN A CA 1
ATOM 1940 C C . GLN A 1 240 ? -12.451 -9.768 17.015 1.00 85.56 240 GLN A C 1
ATOM 1942 O O . GLN A 1 240 ? -13.256 -10.145 16.161 1.00 85.56 240 GLN A O 1
ATOM 1947 N N . SER A 1 241 ? -11.484 -10.575 17.454 1.00 67.50 241 SER A N 1
ATOM 1948 C CA . SER A 1 241 ? -11.390 -11.981 17.048 1.00 67.50 241 SER A CA 1
ATOM 1949 C C . SER A 1 241 ? -12.730 -12.681 17.218 1.00 67.50 241 SER A C 1
ATOM 1951 O O . SER A 1 241 ? -13.294 -12.662 18.306 1.00 67.50 241 SER A O 1
ATOM 1953 N N . VAL A 1 242 ? -13.229 -13.297 16.144 1.00 53.53 242 VAL A N 1
ATOM 1954 C CA . VAL A 1 242 ? -14.353 -14.224 16.259 1.00 53.53 242 VAL A CA 1
ATOM 1955 C C . VAL A 1 242 ? -13.844 -15.395 17.103 1.00 53.53 242 VAL A C 1
ATOM 1957 O O . VAL A 1 242 ? -12.764 -15.905 16.784 1.00 53.53 242 VAL A O 1
ATOM 1960 N N . PRO A 1 243 ? -14.538 -15.810 18.176 1.00 42.97 243 PRO A N 1
ATOM 1961 C CA . PRO A 1 243 ? -14.174 -17.036 18.866 1.00 42.97 243 PRO A CA 1
ATOM 1962 C C . PRO A 1 243 ? -14.160 -18.166 17.838 1.00 42.97 243 PRO A C 1
ATOM 1964 O O . PRO A 1 243 ? -15.107 -18.322 17.062 1.00 42.97 243 PRO A O 1
ATOM 1967 N N . VAL A 1 244 ? -13.061 -18.918 17.790 1.00 43.06 244 VAL A N 1
ATOM 1968 C CA . VAL A 1 244 ? -12.994 -20.155 17.013 1.00 43.06 244 VAL A CA 1
ATOM 1969 C C . VAL A 1 244 ? -14.139 -21.022 17.527 1.00 43.06 244 VAL A C 1
ATOM 1971 O O . VAL A 1 244 ? -14.124 -21.425 18.688 1.00 43.06 244 VAL A O 1
ATOM 1974 N N . ARG A 1 245 ? -15.169 -21.258 16.707 1.00 39.59 245 ARG A N 1
ATOM 1975 C CA . ARG A 1 245 ? -16.149 -22.299 17.018 1.00 39.59 245 ARG A CA 1
ATOM 1976 C C . ARG A 1 245 ? -15.386 -23.616 16.963 1.00 39.59 245 ARG A C 1
ATOM 1978 O O . ARG A 1 245 ? -15.086 -24.108 15.880 1.00 39.59 245 ARG A O 1
ATOM 1985 N N . VAL A 1 246 ? -15.010 -24.130 18.129 1.00 35.41 246 VAL A N 1
ATOM 1986 C CA . VAL A 1 246 ? -14.581 -25.517 18.274 1.00 35.41 246 VAL A CA 1
ATOM 1987 C C . VAL A 1 246 ? -15.838 -26.337 18.021 1.00 35.41 246 VAL A C 1
ATOM 1989 O O . VAL A 1 246 ? -16.764 -26.315 18.828 1.00 35.41 246 VAL A O 1
ATOM 1992 N N . PHE A 1 247 ? -15.923 -26.959 16.848 1.00 39.00 247 PHE A N 1
ATOM 1993 C CA . PHE A 1 247 ? -16.873 -28.043 16.655 1.00 39.00 247 PHE A CA 1
ATOM 1994 C C . PHE A 1 247 ? -16.357 -29.200 17.516 1.00 39.00 247 PHE A C 1
ATOM 1996 O O . PHE A 1 247 ? -15.259 -29.699 17.266 1.00 39.00 247 PHE A O 1
ATOM 2003 N N . LEU A 1 248 ? -17.089 -29.485 18.595 1.00 42.69 248 LEU A N 1
ATOM 2004 C CA . LEU A 1 248 ? -16.943 -30.701 19.393 1.00 42.69 248 LEU A CA 1
ATOM 2005 C C . LEU A 1 248 ? -17.376 -31.914 18.568 1.00 42.69 248 LEU A C 1
ATOM 2007 O O . LEU A 1 248 ? -18.336 -31.755 17.777 1.00 42.69 248 LEU A O 1
#

Secondary structure (DSSP, 8-state):
-HHHHHHHHH-S-SEEEES--SS-HHHHT-TT--TTS--EEEEEESSSHHHHHHHHHHH-HHHHHHHH-PPP-HHHHHHHHHHHHTTHHHHHHHHHH-TT---HHHHHHHHHHHHHHTTS----HHHHHHHHTTEEEEES-GGGGSSHHHHTSSS-EEEEE-PPPTT-----TT-------S-TTHHHHHHHHHHHHTT-TTEEEEEEEETTT----TTSEEEEEGGGTEEEEE-TTSPPPPP-----

Sequence (248 aa):
MIADEVWRRFGNVKSYVEPFASFPTTLLARPDWQPGIWRHEMINDMDGMLCNFWRAMTDDQKCVARHAAIPASKRDLRARNLWLTGRRESIGSRLEGDPEWYDPKIAGWWVWAMNRKLGGVPRSIPSLATRLRYVGVASGHWSRICTDVFTKAGDLTGVFLAPAVDGGIPTDRYGDRWSTDLPEAISKDVRTWAVERGNDPLLRIALCGYEGEHKMPKDWLCHDQVRSKKRIWFSPHCRQSVPVRVFL

Foldseek 3Di:
DVLVVLCLQQPPWQEEEELAPLPVLNLVPNPPDDPPRRGAAEYEHAQCLVVQLVLCCVPPVPLLQVLQVDDDDLVLLQVLLVVLLVCRVVNVVCVVVDVNDHDSNSNNSSVNNSCNVNVHPDDRSVNVCRSCVNYHYYYRDSCVCVDCVRLVVPAAYEYEAEDDAQPDFDQDVSNRDNDDPDPNCNLVVVLVSCQVCLPPLSYKYKHKDFVPRDPHDPLWDWDAPPVRRIIITIRNNTDDRDPPPPPD

pLDDT: mean 82.68, std 16.1, range [35.41, 98.31]

Radius of gyration: 18.07 Å; chains: 1; bounding box: 43×45×48 Å